Protein AF-A0A2K3M9E7-F1 (afdb_monomer_lite)

Radius of gyration: 52.6 Å; chains: 1; bounding box: 124×68×165 Å

Secondary structure (DSSP, 8-state):
-HHHHHHHHHHHHHHHHHHHHHHHHHHHHHHHHHHHHHHHHHHHHHHHHHHHHHHHHHHHHHHHHHHHHHHHHHHHHHHHHHHHHHHHHHHHHHHHHHHHHHHHHHHHHHHHHHHHHHHHHHHHHHHHHHHHHHH--SS--HHHHHHHHHHHHHHHH---HHHHHT---TTSS-S----S---------------------------------S--------------TTSTTSS--------PPPPP------HHHHHHHHHHHHHHHSS--------

Structure (mmCIF, N/CA/C/O backbone):
data_AF-A0A2K3M9E7-F1
#
_entry.id   AF-A0A2K3M9E7-F1
#
loop_
_atom_site.group_PDB
_atom_site.id
_atom_site.type_symbol
_atom_site.label_atom_id
_atom_site.label_alt_id
_atom_site.label_comp_id
_atom_site.label_asym_id
_atom_site.label_entity_id
_atom_site.label_seq_id
_atom_site.pdbx_PDB_ins_code
_atom_site.Cartn_x
_atom_site.Cartn_y
_atom_site.Cartn_z
_atom_site.occupancy
_atom_site.B_iso_or_equiv
_atom_site.auth_seq_id
_atom_site.auth_comp_id
_atom_site.auth_asym_id
_atom_site.auth_atom_id
_atom_site.pdbx_PDB_model_num
ATOM 1 N N . MET A 1 1 ? 69.873 4.469 -79.099 1.00 75.81 1 MET A N 1
ATOM 2 C CA . MET A 1 1 ? 69.121 5.575 -78.457 1.00 75.81 1 MET A CA 1
ATOM 3 C C . MET A 1 1 ? 67.626 5.523 -78.765 1.00 75.81 1 MET A C 1
ATOM 5 O O . MET A 1 1 ? 66.848 5.554 -77.825 1.00 75.81 1 MET A O 1
ATOM 9 N N . LEU A 1 2 ? 67.199 5.403 -80.031 1.00 89.31 2 LEU A N 1
ATOM 10 C CA . LEU A 1 2 ? 65.768 5.393 -80.383 1.00 89.31 2 LEU A CA 1
ATOM 11 C C . LEU A 1 2 ? 64.994 4.177 -79.828 1.00 89.31 2 LEU A C 1
ATOM 13 O O . LEU A 1 2 ? 63.908 4.348 -79.282 1.00 89.31 2 LEU A O 1
ATOM 17 N N . ASP A 1 3 ? 65.546 2.965 -79.927 1.00 90.75 3 ASP A N 1
ATOM 18 C CA . ASP A 1 3 ? 64.833 1.750 -79.493 1.00 90.75 3 ASP A CA 1
ATOM 19 C C . ASP A 1 3 ? 64.683 1.655 -77.968 1.00 90.75 3 ASP A C 1
ATOM 21 O O . ASP A 1 3 ? 63.631 1.272 -77.467 1.00 90.75 3 ASP A O 1
ATOM 25 N N . GLU A 1 4 ? 65.667 2.141 -77.211 1.00 92.69 4 GLU A N 1
ATOM 26 C CA . GLU A 1 4 ? 65.577 2.219 -75.748 1.00 92.69 4 GLU A CA 1
ATOM 27 C C . GLU A 1 4 ? 64.477 3.194 -75.281 1.00 92.69 4 GLU A C 1
ATOM 29 O O . GLU A 1 4 ? 63.796 2.946 -74.282 1.00 92.69 4 GLU A O 1
ATOM 34 N N . LEU A 1 5 ? 64.267 4.297 -76.014 1.00 94.12 5 LEU A N 1
ATOM 35 C CA . LEU A 1 5 ? 63.164 5.232 -75.765 1.00 94.12 5 LEU A CA 1
ATOM 36 C C . LEU A 1 5 ? 61.802 4.609 -76.108 1.00 94.12 5 LEU A C 1
ATOM 38 O O . LEU A 1 5 ? 60.848 4.802 -75.354 1.00 94.12 5 LEU A O 1
ATOM 42 N N . LYS A 1 6 ? 61.708 3.817 -77.187 1.00 94.00 6 LYS A N 1
ATOM 43 C CA . LYS A 1 6 ? 60.487 3.063 -77.529 1.00 94.00 6 LYS A CA 1
ATOM 44 C C . LYS A 1 6 ? 60.131 2.038 -76.453 1.00 94.00 6 LYS A C 1
ATOM 46 O O . LYS A 1 6 ? 58.969 1.947 -76.065 1.00 94.00 6 LYS A O 1
ATOM 51 N N . ASP A 1 7 ? 61.118 1.327 -75.918 1.00 94.50 7 ASP A N 1
ATOM 52 C CA . ASP A 1 7 ? 60.907 0.366 -74.834 1.00 94.50 7 ASP A CA 1
ATOM 53 C C . ASP A 1 7 ? 60.470 1.041 -73.530 1.00 94.50 7 ASP A C 1
ATOM 55 O O . ASP A 1 7 ? 59.580 0.537 -72.838 1.00 94.50 7 ASP A O 1
ATOM 59 N N . LYS A 1 8 ? 61.060 2.198 -73.191 1.00 95.31 8 LYS A N 1
ATOM 60 C CA . LYS A 1 8 ? 60.621 3.021 -72.050 1.00 95.31 8 LYS A CA 1
ATOM 61 C C . LYS A 1 8 ? 59.167 3.463 -72.226 1.00 95.31 8 LYS A C 1
ATOM 63 O O . LYS A 1 8 ? 58.371 3.249 -71.317 1.00 95.31 8 LYS A O 1
ATOM 68 N N . LEU A 1 9 ? 58.799 3.969 -73.405 1.00 94.81 9 LEU A N 1
ATOM 69 C CA . LEU A 1 9 ? 57.423 4.364 -73.721 1.00 94.81 9 LEU A CA 1
ATOM 70 C C . LEU A 1 9 ? 56.444 3.181 -73.627 1.00 94.81 9 LEU A C 1
ATOM 72 O O . LEU A 1 9 ? 55.359 3.312 -73.064 1.00 94.81 9 LEU A O 1
ATOM 76 N N . ALA A 1 10 ? 56.826 2.008 -74.137 1.00 95.06 10 ALA A N 1
ATOM 77 C CA . ALA A 1 10 ? 55.993 0.810 -74.087 1.00 95.06 10 ALA A CA 1
ATOM 78 C C . ALA A 1 10 ? 55.803 0.272 -72.659 1.00 95.06 10 ALA A C 1
ATOM 80 O O . ALA A 1 10 ? 54.756 -0.305 -72.355 1.00 95.06 10 ALA A O 1
ATOM 81 N N . ARG A 1 11 ? 56.805 0.422 -71.782 1.00 95.19 11 ARG A N 1
ATOM 82 C CA . ARG A 1 11 ? 56.665 0.118 -70.350 1.00 95.19 11 ARG A CA 1
ATOM 83 C C . ARG A 1 11 ? 55.757 1.126 -69.659 1.00 95.19 11 ARG A C 1
ATOM 85 O O . ARG A 1 11 ? 54.873 0.709 -68.919 1.00 95.19 11 ARG A O 1
ATOM 92 N N . GLU A 1 12 ? 55.932 2.410 -69.948 1.00 95.31 12 GLU A N 1
ATOM 93 C CA . GLU A 1 12 ? 55.135 3.469 -69.331 1.00 95.31 12 GLU A CA 1
ATOM 94 C C . GLU A 1 12 ? 53.655 3.357 -69.695 1.00 95.31 12 GLU A C 1
ATOM 96 O O . GLU A 1 12 ? 52.798 3.419 -68.819 1.00 95.31 12 GLU A O 1
ATOM 101 N N . ARG A 1 13 ? 53.338 3.049 -70.958 1.00 96.19 13 ARG A N 1
ATOM 102 C CA . ARG A 1 13 ? 51.958 2.791 -71.390 1.00 96.19 13 ARG A CA 1
ATOM 103 C C . ARG A 1 13 ? 51.318 1.627 -70.627 1.00 96.19 13 ARG A C 1
ATOM 105 O O . ARG A 1 13 ? 50.221 1.770 -70.101 1.00 96.19 13 ARG A O 1
ATOM 112 N N . ARG A 1 14 ? 52.040 0.508 -70.491 1.00 96.12 14 ARG A N 1
ATOM 113 C CA . ARG A 1 14 ? 51.589 -0.653 -69.702 1.00 96.12 14 ARG A CA 1
ATOM 114 C C . ARG A 1 14 ? 51.399 -0.313 -68.224 1.00 96.12 14 ARG A C 1
ATOM 116 O O . ARG A 1 14 ? 50.524 -0.882 -67.576 1.00 96.12 14 ARG A O 1
ATOM 123 N N . ASN A 1 15 ? 52.223 0.574 -67.672 1.00 95.62 15 ASN A N 1
ATOM 124 C CA . ASN A 1 15 ? 52.066 1.045 -66.299 1.00 95.62 15 ASN A CA 1
A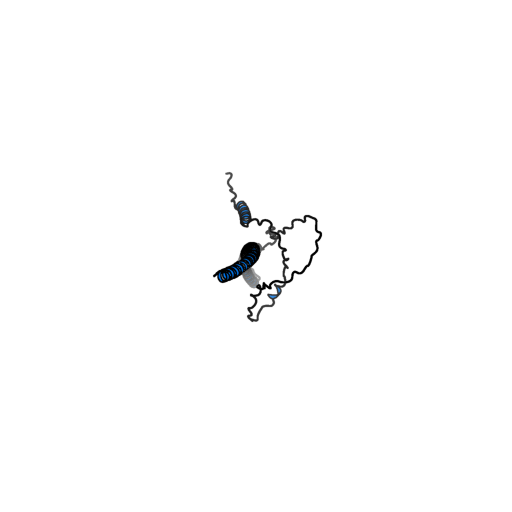TOM 125 C C . ASN A 1 15 ? 50.826 1.939 -66.155 1.00 95.62 15 ASN A C 1
ATOM 127 O O . ASN A 1 15 ? 50.057 1.735 -65.217 1.00 95.62 15 ASN A O 1
ATOM 131 N N . SER A 1 16 ? 50.591 2.848 -67.107 1.00 96.38 16 SER A N 1
ATOM 132 C CA . SER A 1 16 ? 49.388 3.689 -67.161 1.00 96.38 16 SER A CA 1
ATOM 133 C C . SER A 1 16 ? 48.117 2.839 -67.217 1.00 96.38 16 SER A C 1
ATOM 135 O O . SER A 1 16 ? 47.232 3.002 -66.384 1.00 96.38 16 SER A O 1
ATOM 137 N N . GLU A 1 17 ? 48.063 1.853 -68.116 1.00 96.44 17 GLU A N 1
ATOM 138 C CA . GLU A 1 17 ? 46.913 0.947 -68.266 1.00 96.44 17 GLU A CA 1
ATOM 139 C C . GLU A 1 17 ? 46.626 0.151 -66.979 1.00 96.44 17 GLU A C 1
ATOM 141 O O . GLU A 1 17 ? 45.475 0.005 -66.563 1.00 96.44 17 GLU A O 1
ATOM 146 N N . LYS A 1 18 ? 47.671 -0.342 -66.295 1.00 97.12 18 LYS A N 1
ATOM 147 C CA . LYS A 1 18 ? 47.517 -1.024 -64.997 1.00 97.12 18 LYS A CA 1
ATOM 148 C C . LYS A 1 18 ? 46.966 -0.090 -63.927 1.00 97.12 18 LYS A C 1
ATOM 150 O O . LYS A 1 18 ? 46.128 -0.508 -63.129 1.00 97.12 18 LYS A O 1
ATOM 155 N N . MET A 1 19 ? 47.445 1.150 -63.889 1.00 96.62 19 MET A N 1
ATOM 156 C CA . MET A 1 19 ? 46.980 2.143 -62.928 1.00 96.62 19 MET A CA 1
ATOM 157 C C . MET A 1 19 ? 45.516 2.511 -63.182 1.00 96.62 19 MET A C 1
ATOM 159 O O . MET A 1 19 ? 44.733 2.541 -62.236 1.00 96.62 19 MET A O 1
ATOM 163 N N . GLU A 1 20 ? 45.122 2.703 -64.440 1.00 96.31 20 GLU A N 1
ATOM 164 C CA . GLU A 1 20 ? 43.727 2.932 -64.827 1.00 96.31 20 GLU A CA 1
ATOM 165 C C . GLU A 1 20 ? 42.830 1.762 -64.405 1.00 96.31 20 GLU A C 1
ATOM 167 O O . GLU A 1 20 ? 41.797 1.967 -6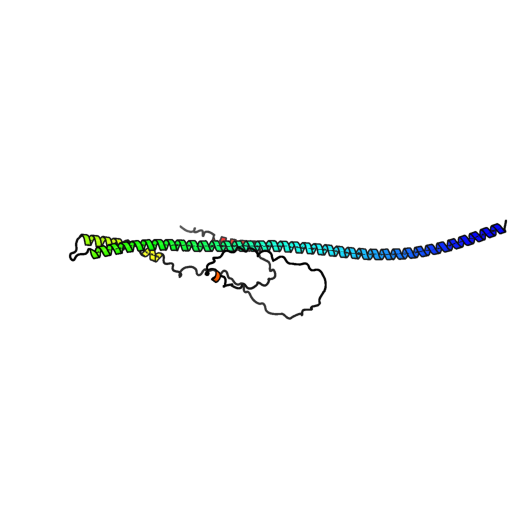3.762 1.00 96.31 20 GLU A O 1
ATOM 172 N N . PHE A 1 21 ? 43.252 0.520 -64.666 1.00 97.31 21 PHE A N 1
ATOM 173 C CA . PHE A 1 21 ? 42.522 -0.668 -64.224 1.00 97.31 21 PHE A CA 1
ATOM 174 C C . PHE A 1 21 ? 42.342 -0.704 -62.700 1.00 97.31 21 PHE A C 1
ATOM 176 O O . PHE A 1 21 ? 41.230 -0.922 -62.212 1.00 97.31 21 PHE A O 1
ATOM 183 N N . LEU A 1 22 ? 43.409 -0.458 -61.935 1.00 97.88 22 LEU A N 1
ATOM 184 C CA . LEU A 1 22 ? 43.334 -0.410 -60.475 1.00 97.88 22 LEU A CA 1
ATOM 185 C C . LEU A 1 22 ? 42.423 0.722 -59.989 1.00 97.88 22 LEU A C 1
ATOM 187 O O . LEU A 1 22 ? 41.621 0.494 -59.088 1.00 97.88 22 LEU A O 1
ATOM 191 N N . ASN A 1 23 ? 42.473 1.897 -60.615 1.00 97.94 23 ASN A N 1
ATOM 192 C CA . ASN A 1 23 ? 41.621 3.029 -60.264 1.00 97.94 23 ASN A CA 1
ATOM 193 C C . ASN A 1 23 ? 40.132 2.694 -60.479 1.00 97.94 23 ASN A C 1
ATOM 195 O O . ASN A 1 23 ? 39.320 2.843 -59.569 1.00 97.94 23 ASN A O 1
ATOM 199 N N . THR A 1 24 ? 39.767 2.105 -61.626 1.00 97.81 24 THR A N 1
ATOM 200 C CA . THR A 1 24 ? 38.379 1.651 -61.859 1.00 97.81 24 THR A CA 1
ATOM 201 C C . THR A 1 24 ? 37.937 0.532 -60.908 1.00 97.81 24 THR A C 1
ATOM 203 O O . THR A 1 24 ? 36.755 0.429 -60.572 1.00 97.81 24 THR A O 1
ATOM 206 N N . LYS A 1 25 ? 38.857 -0.334 -60.463 1.00 98.31 25 LYS A N 1
ATOM 207 C CA . LYS A 1 25 ? 38.567 -1.357 -59.451 1.00 98.31 25 LYS A CA 1
ATOM 208 C C . LYS A 1 25 ? 38.303 -0.722 -58.084 1.00 98.31 25 LYS A C 1
ATOM 210 O O . LYS A 1 25 ? 37.281 -1.032 -57.479 1.00 98.31 25 LYS A O 1
ATOM 215 N N . LEU A 1 26 ? 39.164 0.196 -57.649 1.00 98.12 26 LEU A N 1
ATOM 216 C CA . LEU A 1 26 ? 39.017 0.911 -56.381 1.00 98.12 26 LEU A CA 1
ATOM 217 C C . LEU A 1 26 ? 37.733 1.744 -56.337 1.00 98.12 26 LEU A C 1
ATOM 219 O O . LEU A 1 26 ? 37.026 1.704 -55.337 1.00 98.12 26 LEU A O 1
ATOM 223 N N . LEU A 1 27 ? 37.379 2.429 -57.428 1.00 98.38 27 LEU A N 1
ATOM 224 C CA . LEU A 1 27 ? 36.118 3.172 -57.519 1.00 98.38 27 LEU A CA 1
ATOM 225 C C . LEU A 1 27 ? 34.896 2.257 -57.353 1.00 98.38 27 LEU A C 1
ATOM 227 O O . LEU A 1 27 ? 33.974 2.586 -56.611 1.00 98.38 27 LEU A O 1
ATOM 231 N N . ARG A 1 28 ? 34.902 1.071 -57.975 1.00 97.88 28 ARG A N 1
ATOM 232 C CA . ARG A 1 28 ? 33.814 0.093 -57.807 1.00 97.88 28 ARG A CA 1
ATOM 233 C C . ARG A 1 28 ? 33.725 -0.442 -56.379 1.00 97.88 28 ARG A C 1
ATOM 235 O O . ARG A 1 28 ? 32.623 -0.579 -55.854 1.00 97.88 28 ARG A O 1
ATOM 242 N N . GLU A 1 29 ? 34.857 -0.756 -55.754 1.00 98.25 29 GLU A N 1
ATOM 243 C CA . GLU A 1 29 ? 34.894 -1.203 -54.355 1.00 98.25 29 GLU A CA 1
ATOM 244 C C . GLU A 1 29 ? 34.405 -0.102 -53.404 1.00 98.25 29 GLU A C 1
ATOM 246 O O . GLU A 1 29 ? 33.625 -0.389 -52.495 1.00 98.25 29 GLU A O 1
ATOM 251 N N . LEU A 1 30 ? 34.774 1.156 -53.665 1.00 98.25 30 LEU A N 1
ATOM 252 C CA . LEU A 1 30 ? 34.296 2.324 -52.928 1.00 98.25 30 LEU A CA 1
ATOM 253 C C . LEU A 1 30 ? 32.775 2.489 -53.048 1.00 98.25 30 LEU A C 1
ATOM 255 O O . LEU A 1 30 ? 32.102 2.676 -52.037 1.00 98.25 30 LEU A O 1
ATOM 259 N N . ASP A 1 31 ? 32.207 2.341 -54.247 1.00 98.12 31 ASP A N 1
ATOM 260 C CA . ASP A 1 31 ? 30.754 2.396 -54.456 1.00 98.12 31 ASP A CA 1
ATOM 261 C C . ASP A 1 31 ? 30.013 1.272 -53.719 1.00 98.12 31 ASP A C 1
ATOM 263 O O . ASP A 1 31 ? 28.941 1.488 -53.143 1.00 98.12 31 ASP A O 1
ATOM 267 N N . VAL A 1 32 ? 30.567 0.055 -53.724 1.00 98.31 32 VAL A N 1
ATOM 268 C CA . VAL A 1 32 ? 29.999 -1.085 -52.989 1.00 98.31 32 VAL A CA 1
ATOM 269 C C . VAL A 1 32 ? 30.058 -0.836 -51.481 1.00 98.31 32 VAL A C 1
ATOM 271 O O . VAL A 1 32 ? 29.055 -1.053 -50.790 1.00 98.31 32 VAL A O 1
ATOM 274 N N . ALA A 1 33 ? 31.191 -0.345 -50.974 1.00 98.44 33 ALA A N 1
ATOM 275 C CA . ALA A 1 33 ? 31.364 0.011 -49.572 1.00 98.44 33 ALA A CA 1
ATOM 276 C C . ALA A 1 33 ? 30.376 1.113 -49.156 1.00 98.44 33 ALA A C 1
ATOM 278 O O . ALA A 1 33 ? 29.648 0.925 -48.180 1.00 98.44 33 ALA A O 1
ATOM 279 N N . ASN A 1 34 ? 30.241 2.182 -49.945 1.00 98.25 34 ASN A N 1
ATOM 280 C CA . ASN A 1 34 ? 29.291 3.272 -49.701 1.00 98.25 34 ASN A CA 1
ATOM 281 C C . ASN A 1 34 ? 27.839 2.772 -49.641 1.00 98.25 34 ASN A C 1
ATOM 283 O O . ASN A 1 34 ? 27.146 2.995 -48.648 1.00 98.25 34 ASN A O 1
ATOM 287 N N . LYS A 1 35 ? 27.392 1.988 -50.633 1.00 98.44 35 LYS A N 1
ATOM 288 C CA . LYS A 1 35 ? 26.039 1.391 -50.635 1.00 98.44 35 LYS A CA 1
ATOM 289 C C . LYS A 1 35 ? 25.805 0.446 -49.456 1.00 98.44 35 LYS A C 1
ATOM 291 O O . LYS A 1 35 ? 24.671 0.254 -49.010 1.00 98.44 35 LYS A O 1
ATOM 296 N N . SER A 1 36 ? 26.846 -0.229 -48.972 1.00 98.06 36 SER A N 1
ATOM 297 C CA . SER A 1 36 ? 26.745 -1.065 -47.772 1.00 98.06 36 SER A CA 1
ATOM 298 C C . SER A 1 36 ? 26.611 -0.213 -46.506 1.00 98.06 36 SER A C 1
ATOM 300 O O . SER A 1 36 ? 25.710 -0.471 -45.708 1.00 98.06 36 SER A O 1
ATOM 302 N N . ALA A 1 37 ? 27.410 0.849 -46.376 1.00 98.50 37 ALA A N 1
ATOM 303 C CA . ALA A 1 37 ? 27.376 1.777 -45.252 1.00 98.50 37 ALA A CA 1
ATOM 304 C C . ALA A 1 37 ? 26.012 2.472 -45.129 1.00 98.50 37 ALA A C 1
ATOM 306 O O . ALA A 1 37 ? 25.429 2.487 -44.046 1.00 98.50 37 ALA A O 1
ATOM 307 N N . GLU A 1 38 ? 25.437 2.947 -46.237 1.00 98.31 38 GLU A N 1
ATOM 308 C CA . GLU A 1 38 ? 24.091 3.538 -46.258 1.00 98.31 38 GLU A CA 1
ATOM 309 C C . GLU A 1 38 ? 23.018 2.566 -45.743 1.00 98.31 38 GLU A C 1
ATOM 311 O O . GLU A 1 38 ? 22.148 2.932 -44.942 1.00 98.31 38 GLU A O 1
ATOM 316 N N . ARG A 1 39 ? 23.088 1.293 -46.160 1.00 98.50 39 ARG A N 1
ATOM 317 C CA . ARG A 1 39 ? 22.168 0.250 -45.682 1.00 98.50 39 ARG A CA 1
ATOM 318 C C . ARG A 1 39 ? 22.330 -0.003 -44.185 1.00 98.50 39 ARG A C 1
ATOM 320 O O . ARG A 1 39 ? 21.318 -0.104 -43.486 1.00 98.50 39 ARG A O 1
ATOM 327 N N . PHE A 1 40 ? 23.564 -0.075 -43.685 1.00 98.19 40 PHE A N 1
ATOM 328 C CA . PHE A 1 40 ? 23.828 -0.231 -42.254 1.00 98.19 40 PHE A CA 1
ATOM 329 C C . PHE A 1 40 ? 23.292 0.949 -41.445 1.00 98.19 40 PHE A C 1
ATOM 331 O O . PHE A 1 40 ? 22.584 0.727 -40.463 1.00 98.19 40 PHE A O 1
ATOM 338 N N . MET A 1 41 ? 23.525 2.182 -41.897 1.00 98.25 41 MET A N 1
ATOM 339 C CA . MET A 1 41 ? 23.012 3.386 -41.239 1.00 98.25 41 MET A CA 1
ATOM 340 C C . MET A 1 41 ? 21.482 3.385 -41.151 1.00 98.25 41 MET A C 1
ATOM 342 O O . MET A 1 41 ? 20.914 3.651 -40.091 1.00 98.25 41 MET A O 1
ATOM 346 N N . LYS A 1 42 ? 20.788 2.998 -42.228 1.00 98.44 42 LYS A N 1
ATOM 347 C CA . LYS A 1 42 ? 19.320 2.890 -42.228 1.00 98.44 42 LYS A CA 1
ATOM 348 C C . LYS A 1 42 ? 18.809 1.836 -41.242 1.00 98.44 42 LYS A C 1
ATOM 350 O O . LYS A 1 42 ? 17.797 2.059 -40.575 1.00 98.44 42 LYS A O 1
ATOM 355 N N . ASN A 1 43 ? 19.475 0.686 -41.160 1.00 98.38 43 ASN A N 1
ATOM 356 C CA . ASN A 1 43 ? 19.100 -0.382 -40.233 1.00 98.38 43 ASN A CA 1
ATOM 357 C C . ASN A 1 43 ? 19.359 0.016 -38.777 1.00 98.38 43 ASN A C 1
ATOM 359 O O . ASN A 1 43 ? 18.482 -0.182 -37.936 1.00 98.38 43 ASN A O 1
ATOM 363 N N . TYR A 1 44 ? 20.505 0.641 -38.502 1.00 98.38 44 TYR A N 1
ATOM 364 C CA . TYR A 1 44 ? 20.843 1.189 -37.192 1.00 98.38 44 TYR A CA 1
ATOM 365 C C . TYR A 1 44 ? 19.783 2.184 -36.706 1.00 98.38 44 TYR A C 1
ATOM 367 O O . TYR A 1 44 ? 19.265 2.058 -35.601 1.00 98.38 44 TYR A O 1
ATOM 375 N N . GLU A 1 45 ? 19.376 3.120 -37.562 1.00 98.56 45 GLU A N 1
ATOM 376 C CA . GLU A 1 45 ? 18.348 4.106 -37.229 1.00 98.56 45 GLU A CA 1
ATOM 377 C C . GLU A 1 45 ? 16.970 3.472 -36.967 1.00 98.56 45 GLU A C 1
ATOM 379 O O . GLU A 1 45 ? 16.221 3.918 -36.096 1.00 98.56 45 GLU A O 1
ATOM 384 N N . LYS A 1 46 ? 16.591 2.418 -37.700 1.00 98.44 46 LYS A N 1
ATOM 385 C CA . LYS A 1 46 ? 15.348 1.677 -37.416 1.00 98.44 46 LYS A CA 1
ATOM 386 C C . LYS A 1 46 ? 15.403 0.988 -36.056 1.00 98.44 46 LYS A C 1
ATOM 388 O O . LYS A 1 46 ? 14.443 1.062 -35.298 1.00 98.44 46 LYS A O 1
ATOM 393 N N . GLU A 1 47 ? 16.516 0.333 -35.761 1.00 98.31 47 GLU A N 1
ATOM 394 C CA . GLU A 1 47 ? 1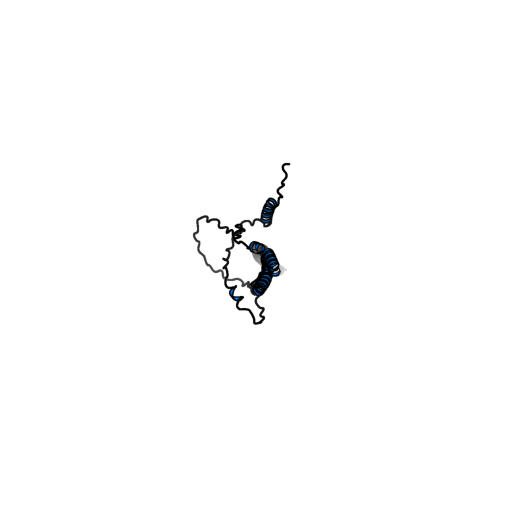6.722 -0.368 -34.499 1.00 98.31 47 GLU A CA 1
ATOM 395 C C . GLU A 1 47 ? 16.753 0.600 -33.307 1.00 98.31 47 GLU A C 1
ATOM 397 O O . GLU A 1 47 ? 16.097 0.360 -32.297 1.00 98.31 47 GLU A O 1
ATOM 402 N N . ARG A 1 48 ? 17.416 1.753 -33.454 1.00 98.44 48 ARG A N 1
ATOM 403 C CA . ARG A 1 48 ? 17.425 2.827 -32.452 1.00 98.44 48 ARG A CA 1
ATOM 404 C C . ARG A 1 48 ? 16.011 3.288 -32.088 1.00 98.44 48 ARG A C 1
ATOM 406 O O . ARG A 1 48 ? 15.709 3.446 -30.910 1.00 98.44 48 ARG A O 1
ATOM 413 N N . ARG A 1 49 ? 15.134 3.475 -33.083 1.00 98.56 49 ARG A N 1
ATOM 414 C CA . ARG A 1 49 ? 13.728 3.852 -32.843 1.00 98.56 49 ARG A CA 1
ATOM 415 C C . ARG A 1 49 ? 12.957 2.769 -32.091 1.00 98.56 49 ARG A C 1
ATOM 417 O O . ARG A 1 49 ? 12.204 3.101 -31.185 1.00 98.56 49 ARG A O 1
ATOM 424 N N . LYS A 1 50 ? 13.161 1.491 -32.436 1.00 98.50 50 LYS A N 1
ATOM 425 C CA . LYS A 1 50 ? 12.531 0.369 -31.721 1.00 98.50 50 LYS A CA 1
ATOM 426 C C . LYS A 1 50 ? 12.954 0.331 -30.256 1.00 98.50 50 LYS A C 1
ATOM 428 O O . LYS A 1 50 ? 12.089 0.214 -29.401 1.00 98.50 50 LYS A O 1
ATOM 433 N N . ARG A 1 51 ? 14.253 0.496 -29.977 1.00 98.25 51 ARG A N 1
ATOM 434 C CA . ARG A 1 51 ? 14.779 0.532 -28.602 1.00 98.25 51 ARG A CA 1
ATOM 435 C C . ARG A 1 51 ? 14.182 1.664 -27.781 1.00 98.25 51 ARG A C 1
ATOM 437 O O . ARG A 1 51 ? 13.761 1.430 -26.656 1.00 98.25 51 ARG A O 1
ATOM 444 N N . LYS A 1 52 ? 14.085 2.857 -28.374 1.00 98.56 52 LYS A N 1
ATOM 445 C CA . LYS A 1 52 ? 13.459 4.005 -27.717 1.00 98.56 52 LYS A CA 1
ATOM 446 C C . LYS A 1 52 ? 12.000 3.720 -27.344 1.00 98.56 52 LYS A C 1
ATOM 448 O O . LYS A 1 52 ? 11.606 3.967 -26.216 1.00 98.56 52 LYS A O 1
ATOM 453 N N . LEU A 1 53 ? 11.224 3.140 -28.261 1.00 98.50 53 LEU A N 1
ATOM 454 C CA . LEU A 1 53 ? 9.833 2.776 -27.980 1.00 98.50 53 LEU A CA 1
ATOM 455 C C . LEU A 1 53 ? 9.728 1.721 -26.868 1.00 98.50 53 LEU A C 1
ATOM 457 O O . LEU A 1 53 ? 8.867 1.820 -26.002 1.00 98.50 53 LEU A O 1
ATOM 461 N N . THR A 1 54 ? 10.601 0.709 -26.873 1.00 97.69 54 THR A N 1
ATOM 462 C CA . THR A 1 54 ? 10.596 -0.311 -25.815 1.00 97.69 54 THR A CA 1
ATOM 463 C C . THR A 1 54 ? 10.998 0.254 -24.455 1.00 97.69 54 THR A C 1
ATOM 465 O O . THR A 1 54 ? 10.436 -0.164 -23.453 1.00 97.69 54 THR A O 1
ATOM 468 N N . GLU A 1 55 ? 11.930 1.208 -24.413 1.00 98.31 55 GLU A N 1
ATOM 469 C CA . GLU A 1 55 ? 12.321 1.921 -23.190 1.00 98.31 55 GLU A CA 1
ATOM 470 C C . GLU A 1 55 ? 11.148 2.744 -22.639 1.00 98.31 55 GLU A C 1
ATOM 472 O O . GLU A 1 55 ? 10.788 2.581 -21.479 1.00 98.31 55 GLU A O 1
ATOM 477 N N . GLU A 1 56 ? 10.460 3.509 -23.496 1.00 98.56 56 GLU A N 1
ATOM 478 C CA . GLU A 1 56 ? 9.250 4.259 -23.122 1.00 98.56 56 GLU A CA 1
ATOM 479 C C . GLU A 1 56 ? 8.153 3.335 -22.554 1.00 98.56 56 GLU A C 1
ATOM 481 O O . GLU A 1 56 ? 7.545 3.641 -21.527 1.00 98.56 56 GLU A O 1
ATOM 486 N N . MET A 1 57 ? 7.933 2.166 -23.167 1.00 98.50 57 MET A N 1
ATOM 487 C CA . MET A 1 57 ? 6.989 1.165 -22.652 1.00 98.50 57 MET A CA 1
ATOM 488 C C . MET A 1 57 ? 7.426 0.577 -21.300 1.00 98.50 57 MET A C 1
ATOM 490 O O . MET A 1 57 ? 6.581 0.365 -20.427 1.00 98.50 57 MET A O 1
ATOM 494 N N . CYS A 1 58 ? 8.720 0.304 -21.106 1.00 98.44 58 CYS A N 1
ATOM 495 C CA . CYS A 1 58 ? 9.257 -0.176 -19.830 1.00 98.44 58 CYS A CA 1
ATOM 496 C C . CYS A 1 58 ? 9.076 0.865 -18.716 1.00 98.44 58 CYS A C 1
ATOM 498 O O . CYS A 1 58 ? 8.597 0.509 -17.640 1.00 98.44 58 CYS A O 1
ATOM 500 N N . ASP A 1 59 ? 9.363 2.140 -18.990 1.00 98.56 59 ASP A N 1
ATOM 501 C CA . ASP A 1 59 ? 9.179 3.242 -18.039 1.00 98.56 59 ASP A CA 1
ATOM 502 C C . ASP A 1 59 ? 7.710 3.391 -17.611 1.00 98.56 59 ASP A C 1
ATOM 504 O O . ASP A 1 59 ? 7.395 3.665 -16.448 1.00 98.56 59 ASP A O 1
ATOM 508 N N . GLU A 1 60 ? 6.772 3.235 -18.549 1.00 98.56 60 GLU A N 1
ATOM 509 C CA . GLU A 1 60 ? 5.337 3.263 -18.253 1.00 98.56 60 GLU A CA 1
ATOM 510 C C . GLU A 1 60 ? 4.897 2.072 -17.395 1.00 98.56 60 GLU A C 1
ATOM 512 O O . GLU A 1 60 ? 4.124 2.249 -16.444 1.00 98.56 60 GLU A O 1
ATOM 517 N N . LEU A 1 61 ? 5.406 0.873 -17.694 1.00 98.62 61 LEU A N 1
ATOM 518 C CA . LEU A 1 61 ? 5.148 -0.324 -16.897 1.00 98.62 61 LEU A CA 1
ATOM 519 C C . LEU A 1 61 ? 5.706 -0.181 -15.481 1.00 98.62 61 LEU A C 1
ATOM 521 O O . LEU A 1 61 ? 4.987 -0.467 -14.524 1.00 98.62 61 LEU A O 1
ATOM 525 N N . GLU A 1 62 ? 6.927 0.328 -15.326 1.00 98.69 62 GLU A N 1
ATOM 526 C CA . GLU A 1 62 ? 7.532 0.588 -14.019 1.00 98.69 62 GLU A CA 1
ATOM 527 C C . GLU A 1 62 ? 6.684 1.571 -13.201 1.00 98.69 62 GLU A C 1
ATOM 529 O O . GLU A 1 62 ? 6.343 1.299 -12.046 1.00 98.69 62 GLU A O 1
ATOM 534 N N . LYS A 1 63 ? 6.236 2.675 -13.816 1.00 98.50 63 LYS A N 1
ATOM 535 C CA . LYS A 1 63 ? 5.331 3.641 -13.167 1.00 98.50 63 LYS A CA 1
ATOM 536 C C . LYS A 1 63 ? 4.013 3.000 -12.740 1.00 98.50 63 LYS A C 1
ATOM 538 O O . LYS A 1 63 ? 3.500 3.335 -11.670 1.00 98.50 63 LYS A O 1
ATOM 543 N N . LYS A 1 64 ? 3.427 2.120 -13.559 1.00 98.44 64 LYS A N 1
ATOM 544 C CA . LYS A 1 64 ? 2.172 1.429 -13.225 1.00 98.44 64 LYS A CA 1
ATOM 545 C C . LYS A 1 64 ? 2.368 0.449 -12.069 1.00 98.44 64 LYS A C 1
ATOM 547 O O . LYS A 1 64 ? 1.618 0.520 -11.101 1.00 98.44 64 LYS A O 1
ATOM 552 N N . ILE A 1 65 ? 3.417 -0.370 -12.121 1.00 98.50 65 ILE A N 1
ATOM 553 C CA . ILE A 1 65 ? 3.784 -1.299 -11.044 1.00 98.50 65 ILE A CA 1
ATOM 554 C C . ILE A 1 65 ? 4.026 -0.534 -9.736 1.00 98.50 65 ILE A C 1
ATOM 556 O O . ILE A 1 65 ? 3.523 -0.933 -8.687 1.00 98.50 65 ILE A O 1
ATOM 560 N N . GLY A 1 66 ? 4.732 0.599 -9.791 1.00 98.44 66 GLY A N 1
ATOM 561 C CA . GLY A 1 66 ? 4.964 1.455 -8.627 1.00 98.44 66 GLY A CA 1
ATOM 562 C C . GLY A 1 66 ? 3.669 1.991 -8.006 1.00 98.44 66 GLY A C 1
ATOM 563 O O . GLY A 1 66 ? 3.506 1.949 -6.786 1.00 98.44 66 GLY A O 1
ATOM 564 N N . LYS A 1 67 ? 2.715 2.444 -8.832 1.00 98.50 67 LYS A N 1
ATOM 565 C CA . LYS A 1 67 ? 1.388 2.895 -8.370 1.00 98.50 67 LYS A CA 1
ATOM 566 C C . LYS A 1 67 ? 0.577 1.755 -7.758 1.00 98.50 67 LYS A C 1
ATOM 568 O O . LYS A 1 67 ? 0.014 1.930 -6.680 1.00 98.50 67 LYS A O 1
ATOM 573 N N . ASP A 1 68 ? 0.533 0.601 -8.416 1.00 98.19 68 ASP A N 1
ATOM 574 C CA . ASP A 1 68 ? -0.225 -0.562 -7.947 1.00 98.19 68 ASP A CA 1
ATOM 575 C C . ASP A 1 68 ? 0.329 -1.080 -6.614 1.00 98.19 68 ASP A C 1
ATOM 577 O O . ASP A 1 68 ? -0.440 -1.345 -5.688 1.00 98.19 68 ASP A O 1
ATOM 581 N N . LYS A 1 69 ? 1.658 -1.109 -6.459 1.00 98.69 69 LYS A N 1
ATOM 582 C CA . LYS A 1 69 ? 2.318 -1.429 -5.188 1.00 98.69 69 LYS A CA 1
ATOM 583 C C . LYS A 1 69 ? 1.938 -0.443 -4.079 1.00 98.69 69 LYS A C 1
ATOM 585 O O . LYS A 1 69 ? 1.545 -0.865 -2.996 1.00 98.69 69 LYS A O 1
ATOM 590 N N . ALA A 1 70 ? 1.984 0.862 -4.350 1.00 98.44 70 ALA A N 1
ATOM 591 C CA . ALA A 1 70 ? 1.602 1.879 -3.368 1.00 98.44 70 ALA A CA 1
ATOM 592 C C . ALA A 1 70 ? 0.122 1.771 -2.948 1.00 98.44 70 ALA A C 1
ATOM 594 O O . ALA A 1 70 ? -0.210 1.963 -1.774 1.00 98.44 70 ALA A O 1
ATOM 595 N N . ASN A 1 71 ? -0.765 1.441 -3.892 1.00 97.88 71 ASN A N 1
ATOM 596 C CA . ASN A 1 71 ? -2.182 1.200 -3.623 1.00 97.88 71 ASN A CA 1
ATOM 597 C C . ASN A 1 71 ? -2.394 -0.048 -2.756 1.00 97.88 71 ASN A C 1
ATOM 599 O O . ASN A 1 71 ? -3.175 0.005 -1.806 1.00 97.88 71 ASN A O 1
ATOM 603 N N . LEU A 1 72 ? -1.681 -1.142 -3.046 1.00 98.38 72 LEU A N 1
ATOM 604 C CA . LEU A 1 72 ? -1.712 -2.370 -2.248 1.00 98.38 72 LEU A CA 1
ATOM 605 C C . LEU A 1 72 ? -1.256 -2.103 -0.807 1.00 98.38 72 LEU A C 1
ATOM 607 O O . LEU A 1 72 ? -1.965 -2.449 0.136 1.00 98.38 72 LEU A O 1
ATOM 611 N N . ASP A 1 73 ? -0.126 -1.414 -0.635 1.00 98.06 73 ASP A N 1
ATOM 612 C CA . ASP A 1 73 ? 0.412 -1.071 0.683 1.00 98.06 73 ASP A CA 1
ATOM 613 C C . ASP A 1 73 ? -0.566 -0.196 1.484 1.00 98.06 73 ASP A C 1
ATOM 615 O O . ASP A 1 73 ? -0.705 -0.347 2.700 1.00 98.06 73 ASP A O 1
ATOM 619 N N . LYS A 1 74 ? -1.265 0.729 0.813 1.00 98.50 74 LYS A N 1
ATOM 620 C CA . LYS A 1 74 ? -2.319 1.538 1.437 1.00 98.50 74 LYS A CA 1
ATOM 621 C C . LYS A 1 74 ? -3.489 0.667 1.890 1.00 98.50 74 LYS A C 1
ATOM 623 O O . LYS A 1 74 ? -3.894 0.773 3.043 1.00 98.50 74 LYS A O 1
ATOM 628 N N . LEU A 1 75 ? -3.983 -0.212 1.020 1.00 98.12 75 LEU A N 1
ATOM 629 C CA . LEU A 1 75 ? -5.092 -1.109 1.339 1.00 98.12 75 LEU A CA 1
ATOM 630 C C . LEU A 1 75 ? -4.755 -2.040 2.513 1.00 98.12 75 LEU A C 1
ATOM 632 O O . LEU A 1 75 ? -5.594 -2.253 3.383 1.00 98.12 75 LEU A O 1
ATOM 636 N N . MET A 1 76 ? -3.526 -2.560 2.576 1.00 98.25 76 MET A N 1
ATOM 637 C CA . MET A 1 76 ? -3.069 -3.384 3.700 1.00 98.25 76 MET A CA 1
ATOM 638 C C . MET A 1 76 ? -3.060 -2.601 5.016 1.00 98.25 76 MET A C 1
ATOM 640 O O . MET A 1 76 ? -3.545 -3.109 6.026 1.00 98.25 76 MET A O 1
ATOM 644 N N . ARG A 1 77 ? -2.563 -1.354 5.016 1.00 98.44 77 ARG A N 1
ATOM 645 C CA . ARG A 1 77 ? -2.616 -0.483 6.204 1.00 98.44 77 ARG A CA 1
ATOM 646 C C . ARG A 1 77 ? -4.051 -0.214 6.649 1.00 98.44 77 ARG A C 1
ATOM 648 O O . ARG A 1 77 ? -4.344 -0.339 7.836 1.00 98.44 77 ARG A O 1
ATOM 655 N N . ASP A 1 78 ? -4.929 0.116 5.707 1.00 97.94 78 ASP A N 1
ATOM 656 C CA . ASP A 1 78 ? -6.339 0.390 5.988 1.00 97.94 78 ASP A CA 1
ATOM 657 C C . ASP A 1 78 ? -7.035 -0.862 6.546 1.00 97.94 78 ASP A C 1
ATOM 659 O O . ASP A 1 78 ? -7.747 -0.778 7.544 1.00 97.94 78 ASP A O 1
ATOM 663 N N . SER A 1 79 ? -6.760 -2.041 5.980 1.00 97.56 79 SER A N 1
ATOM 664 C CA . SER A 1 79 ? -7.290 -3.315 6.472 1.00 97.56 79 SER A CA 1
ATOM 665 C C . SER A 1 79 ? -6.834 -3.623 7.900 1.00 97.56 79 SER A C 1
ATOM 667 O O . SER A 1 79 ? -7.670 -3.968 8.731 1.00 97.56 79 SER A O 1
ATOM 669 N N . ILE A 1 80 ? -5.542 -3.472 8.211 1.00 97.94 80 ILE A N 1
ATOM 670 C CA . ILE A 1 80 ? -5.012 -3.690 9.568 1.00 97.94 80 ILE A CA 1
ATOM 671 C C . ILE A 1 80 ? -5.675 -2.737 10.564 1.00 97.94 80 ILE A C 1
ATOM 673 O O . ILE A 1 80 ? -6.064 -3.154 11.654 1.00 97.94 80 ILE A O 1
ATOM 677 N N . LYS A 1 81 ? -5.836 -1.466 10.183 1.00 98.25 81 LYS A N 1
ATOM 678 C CA . LYS A 1 81 ? -6.524 -0.480 11.014 1.00 98.25 81 LYS A CA 1
ATOM 679 C C . LYS A 1 81 ? -7.975 -0.888 11.277 1.00 98.25 81 LYS A C 1
ATOM 681 O O . LYS A 1 81 ? -8.387 -0.892 12.428 1.00 98.25 81 LYS A O 1
ATOM 686 N N . MET A 1 82 ? -8.714 -1.301 10.247 1.00 97.12 82 MET A N 1
ATOM 687 C CA . MET A 1 82 ? -10.093 -1.770 10.411 1.00 97.12 82 MET A CA 1
ATOM 688 C C . MET A 1 82 ? -10.198 -2.953 11.379 1.00 97.12 82 MET A C 1
ATOM 690 O O . MET A 1 82 ? -11.105 -2.974 12.203 1.00 97.12 82 MET A O 1
ATOM 694 N N . TYR A 1 83 ? -9.279 -3.923 11.310 1.00 96.25 83 TYR A N 1
ATOM 695 C CA . TYR A 1 83 ? -9.270 -5.041 12.260 1.00 96.25 83 TYR A CA 1
ATOM 696 C C . TYR A 1 83 ? -9.046 -4.577 13.699 1.00 96.25 83 TYR A C 1
ATOM 698 O O . TYR A 1 83 ? -9.703 -5.080 14.605 1.00 96.25 83 TYR A O 1
ATOM 706 N N . LYS A 1 84 ? -8.150 -3.607 13.906 1.00 97.88 84 LYS A N 1
ATOM 707 C CA . LYS A 1 84 ? -7.902 -3.026 15.225 1.00 97.88 84 LYS A CA 1
ATOM 708 C C . LYS A 1 84 ? -9.134 -2.291 15.762 1.00 97.88 84 LYS A C 1
ATOM 710 O O . LYS A 1 84 ? -9.527 -2.552 16.891 1.00 97.88 84 LYS A O 1
ATOM 715 N N . ASP A 1 85 ? -9.756 -1.443 14.945 1.00 96.12 85 ASP A N 1
ATOM 716 C CA . ASP A 1 85 ? -10.952 -0.685 15.330 1.00 96.12 85 ASP A CA 1
ATOM 717 C C . ASP A 1 85 ? -12.106 -1.644 15.715 1.00 96.12 85 ASP A C 1
ATOM 719 O O . ASP A 1 85 ? -12.766 -1.455 16.734 1.00 96.12 85 ASP A O 1
ATOM 723 N N . VAL A 1 86 ? -12.296 -2.736 14.960 1.00 97.44 86 VAL A N 1
ATOM 724 C CA . VAL A 1 86 ? -13.293 -3.778 15.275 1.00 97.44 86 VAL A CA 1
ATOM 725 C C . VAL A 1 86 ? -12.989 -4.492 16.594 1.00 97.44 86 VAL A C 1
ATOM 727 O O . VAL A 1 86 ? -13.911 -4.800 17.347 1.00 97.44 86 VAL A O 1
ATOM 730 N N . GLU A 1 87 ? -11.723 -4.788 16.884 1.00 98.00 87 GLU A N 1
ATOM 731 C CA . GLU A 1 87 ? -11.349 -5.453 18.136 1.00 98.00 87 GLU A CA 1
ATOM 732 C C . GLU A 1 87 ? -11.543 -4.530 19.350 1.00 98.00 87 GLU A C 1
ATOM 734 O O . GLU A 1 87 ? -12.027 -4.967 20.393 1.00 98.00 87 GLU A O 1
ATOM 739 N N . GLU A 1 88 ? -11.257 -3.234 19.200 1.00 97.56 88 GLU A N 1
ATOM 740 C CA . GLU A 1 88 ? -11.534 -2.221 20.225 1.00 97.56 88 GLU A CA 1
ATOM 741 C C . GLU A 1 88 ? -13.044 -2.086 20.505 1.00 97.56 88 GLU A C 1
ATOM 743 O O . GLU A 1 88 ? -13.452 -2.025 21.668 1.00 97.56 88 GLU A O 1
ATOM 748 N N . GLU A 1 89 ? -13.895 -2.112 19.471 1.00 95.06 89 GLU A N 1
ATOM 749 C CA . GLU A 1 89 ? -15.358 -2.125 19.631 1.00 95.06 89 GLU A CA 1
ATOM 750 C C . GLU A 1 89 ? -15.858 -3.389 20.352 1.00 95.06 89 GLU A C 1
ATOM 752 O O . GLU A 1 89 ? -16.751 -3.312 21.203 1.00 95.06 89 GLU A O 1
ATOM 757 N N . ARG A 1 90 ? -15.269 -4.557 20.056 1.00 97.62 90 ARG A N 1
ATOM 758 C CA . ARG A 1 90 ? -15.597 -5.817 20.746 1.00 97.62 90 ARG A CA 1
ATOM 759 C C . ARG A 1 90 ? -15.241 -5.760 22.225 1.00 97.62 90 ARG A C 1
ATOM 761 O O . ARG A 1 90 ? -16.054 -6.173 23.053 1.00 97.62 90 ARG A O 1
ATOM 768 N N . GLU A 1 91 ? -14.071 -5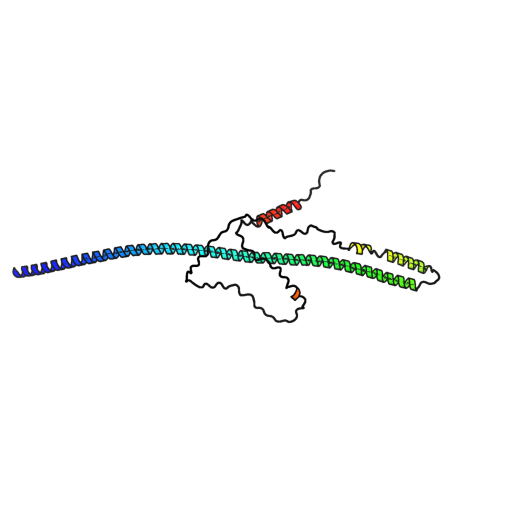.227 22.566 1.00 97.81 91 GLU A N 1
ATOM 769 C CA . GLU A 1 91 ? -13.675 -5.075 23.966 1.00 97.81 91 GLU A CA 1
ATOM 770 C C . GLU A 1 91 ? -14.580 -4.075 24.694 1.00 97.81 91 GLU A C 1
ATOM 772 O O . GLU A 1 91 ? -15.027 -4.347 25.807 1.00 97.81 91 GLU A O 1
ATOM 777 N N . MET A 1 92 ? -14.948 -2.961 24.052 1.00 96.88 92 MET A N 1
ATOM 778 C CA . MET A 1 92 ? -15.902 -2.006 24.625 1.00 96.88 92 MET A CA 1
ATOM 779 C C . MET A 1 92 ? -17.259 -2.655 24.931 1.00 96.88 92 MET A C 1
ATOM 781 O O . MET A 1 92 ? -17.831 -2.412 26.000 1.00 96.88 92 MET A O 1
ATOM 785 N N . MET A 1 93 ? -17.764 -3.501 24.027 1.00 95.88 93 MET A N 1
ATOM 786 C CA . MET A 1 93 ? -18.993 -4.264 24.260 1.00 95.88 93 MET A CA 1
ATOM 787 C C . MET A 1 93 ? -18.835 -5.205 25.460 1.00 95.88 93 MET A C 1
ATOM 789 O O . MET A 1 93 ? -19.665 -5.180 26.366 1.00 95.88 93 MET A O 1
ATOM 793 N N . ARG A 1 94 ? -17.728 -5.958 25.528 1.00 96.50 94 ARG A N 1
ATOM 794 C CA . ARG A 1 94 ? -17.450 -6.896 26.627 1.00 96.50 94 ARG A CA 1
ATOM 795 C C . ARG A 1 94 ? -17.407 -6.198 27.989 1.00 96.50 94 ARG A C 1
ATOM 797 O O . ARG A 1 94 ? -17.981 -6.696 28.955 1.00 96.50 94 ARG A O 1
ATOM 804 N N . ILE A 1 95 ? -16.758 -5.036 28.070 1.00 94.00 95 ILE A N 1
ATOM 805 C CA . ILE A 1 95 ? -16.705 -4.232 29.299 1.00 94.00 95 ILE A CA 1
ATOM 806 C C . ILE A 1 95 ? -18.092 -3.688 29.665 1.00 94.00 95 ILE A C 1
ATOM 808 O O . ILE A 1 95 ? -18.467 -3.696 30.837 1.00 94.00 95 ILE A O 1
ATOM 812 N N . THR A 1 96 ? -18.880 -3.261 28.676 1.00 96.31 96 THR A N 1
ATOM 813 C CA . THR A 1 96 ? -20.249 -2.772 28.903 1.00 96.31 96 THR A CA 1
ATOM 814 C C . THR A 1 96 ? -21.164 -3.870 29.442 1.00 96.31 96 THR A C 1
ATOM 816 O O . THR A 1 96 ? -21.937 -3.620 30.371 1.00 96.31 96 THR A O 1
ATOM 819 N N . ASP A 1 97 ? -21.068 -5.083 28.898 1.00 94.12 97 ASP A N 1
ATOM 820 C CA . ASP A 1 97 ? -21.830 -6.239 29.369 1.00 94.12 97 ASP A CA 1
ATOM 821 C C . ASP A 1 97 ? -21.443 -6.611 30.803 1.00 94.12 97 ASP A C 1
ATOM 823 O O . ASP A 1 97 ? -22.326 -6.806 31.640 1.00 94.12 97 ASP A O 1
ATOM 827 N N . GLN A 1 98 ? -20.145 -6.589 31.131 1.00 97.50 98 GLN A N 1
ATOM 828 C CA . GLN A 1 98 ? -19.676 -6.805 32.501 1.00 97.50 98 GLN A CA 1
ATOM 829 C C . GLN A 1 98 ? -20.266 -5.776 33.472 1.00 97.50 98 GLN A C 1
ATOM 831 O O . GLN A 1 98 ? -20.730 -6.142 34.544 1.00 97.50 98 GLN A O 1
ATOM 836 N N . TRP A 1 99 ? -20.321 -4.494 33.099 1.00 95.88 99 TRP A N 1
ATOM 837 C CA . TRP A 1 99 ? -20.901 -3.458 33.964 1.00 95.88 99 TRP A CA 1
ATOM 838 C C . TRP A 1 99 ? -22.403 -3.651 34.183 1.00 95.88 99 TRP A C 1
ATOM 840 O O . TRP A 1 99 ? -22.927 -3.345 35.258 1.00 95.88 99 TRP A O 1
ATOM 850 N N . ARG A 1 100 ? -23.121 -4.139 33.164 1.00 97.12 100 ARG A N 1
ATOM 851 C CA . ARG A 1 100 ? -24.543 -4.480 33.295 1.00 97.12 100 ARG A CA 1
ATOM 852 C C . ARG A 1 100 ? -24.730 -5.655 34.247 1.00 97.12 100 ARG A C 1
ATOM 854 O O . ARG A 1 100 ? -25.601 -5.559 35.112 1.00 97.12 100 ARG A O 1
ATOM 861 N N . GLU A 1 101 ? -23.915 -6.696 34.105 1.00 95.44 101 GLU A N 1
ATOM 862 C CA . GLU A 1 101 ? -23.915 -7.864 34.985 1.00 95.44 101 GLU A CA 1
ATOM 863 C C . GLU A 1 101 ? -23.581 -7.462 36.427 1.00 95.44 101 GLU A C 1
ATOM 865 O O . GLU A 1 101 ? -24.387 -7.700 37.321 1.00 95.44 101 GLU A O 1
ATOM 870 N N . ASP A 1 102 ? -22.487 -6.731 36.656 1.00 95.25 102 ASP A N 1
ATOM 871 C CA . ASP A 1 102 ? -22.061 -6.270 37.985 1.00 95.25 102 ASP A CA 1
ATOM 872 C C . ASP A 1 102 ? -23.143 -5.424 38.674 1.00 95.25 102 ASP A C 1
ATOM 874 O O . ASP A 1 102 ? -23.406 -5.571 39.869 1.00 95.25 102 ASP A O 1
ATOM 878 N N . ARG A 1 103 ? -23.840 -4.565 37.917 1.00 94.81 103 ARG A N 1
ATOM 879 C CA . ARG A 1 103 ? -24.965 -3.774 38.436 1.00 94.81 103 ARG A CA 1
ATOM 880 C C . ARG A 1 103 ? -26.151 -4.652 38.846 1.00 94.81 103 ARG A C 1
ATOM 882 O O . ARG A 1 103 ? -26.822 -4.335 39.828 1.00 94.81 103 ARG A O 1
ATOM 889 N N . VAL A 1 104 ? -26.458 -5.701 38.081 1.00 94.81 104 VAL A N 1
ATOM 890 C CA . VAL A 1 104 ? -27.521 -6.660 38.425 1.00 94.81 104 VAL A CA 1
ATOM 891 C C . VAL A 1 104 ? -27.115 -7.461 39.657 1.00 94.81 104 VAL A C 1
ATOM 893 O O . VAL A 1 104 ? -27.903 -7.545 40.595 1.00 94.81 104 VAL A O 1
ATOM 896 N N . GLN A 1 105 ? -25.879 -7.960 39.699 1.00 95.06 105 GLN A N 1
ATOM 897 C CA . GLN A 1 105 ? -25.335 -8.703 40.833 1.00 95.06 105 GLN A CA 1
ATOM 898 C C . GLN A 1 105 ? -25.364 -7.878 42.124 1.00 95.06 105 GLN A C 1
ATOM 900 O O . GLN A 1 105 ? -25.810 -8.386 43.147 1.00 95.06 105 GLN A O 1
ATOM 905 N N . MET A 1 106 ? -25.003 -6.590 42.073 1.00 93.50 106 MET A N 1
ATOM 906 C CA . MET A 1 106 ? -25.095 -5.688 43.230 1.00 93.50 106 MET A CA 1
ATOM 907 C C . MET A 1 106 ? -26.535 -5.569 43.751 1.00 93.50 106 MET A C 1
ATOM 909 O O . MET A 1 106 ? -26.787 -5.776 44.931 1.00 93.50 106 MET A O 1
ATOM 913 N N . LYS A 1 107 ? -27.510 -5.315 42.865 1.00 90.38 107 LYS A N 1
ATOM 914 C CA . LYS A 1 107 ? -28.926 -5.214 43.267 1.00 90.38 107 LYS A CA 1
ATOM 915 C C . LYS A 1 107 ? -29.481 -6.529 43.812 1.00 90.38 107 LYS A C 1
ATOM 917 O O . LYS A 1 107 ? -30.313 -6.512 44.716 1.00 90.38 107 LYS A O 1
ATOM 922 N N . LEU A 1 108 ? -29.064 -7.657 43.238 1.00 91.31 108 LEU A N 1
ATOM 923 C CA . LEU A 1 108 ? -29.448 -8.981 43.723 1.00 91.31 108 LEU A CA 1
ATOM 924 C C . LEU A 1 108 ? -28.839 -9.265 45.100 1.00 91.31 108 LEU A C 1
ATOM 926 O O . LEU A 1 108 ? -29.531 -9.832 45.943 1.00 91.31 108 LEU A O 1
ATOM 930 N N . ALA A 1 109 ? -27.593 -8.849 45.343 1.00 91.62 109 ALA A N 1
ATOM 931 C CA . ALA A 1 109 ? -26.950 -8.948 46.649 1.00 91.62 109 ALA A CA 1
ATOM 932 C C . ALA A 1 109 ? -27.680 -8.093 47.699 1.00 91.62 109 ALA A C 1
ATOM 934 O O . ALA A 1 109 ? -28.096 -8.637 48.717 1.00 91.62 109 ALA A O 1
ATOM 935 N N . ASP A 1 110 ? -27.968 -6.820 47.404 1.00 89.38 110 ASP A N 1
ATOM 936 C CA . ASP A 1 110 ? -28.717 -5.930 48.306 1.00 89.38 110 ASP A CA 1
ATOM 937 C C . ASP A 1 110 ? -30.100 -6.504 48.665 1.00 89.38 110 ASP A C 1
ATOM 939 O O . ASP A 1 110 ? -30.528 -6.495 49.823 1.00 89.38 110 ASP A O 1
ATOM 943 N N . ALA A 1 111 ? -30.816 -7.032 47.665 1.00 88.94 111 ALA A N 1
ATOM 944 C CA . ALA A 1 111 ? -32.125 -7.647 47.865 1.00 88.94 111 ALA A CA 1
ATOM 945 C C . ALA A 1 111 ? -32.041 -8.924 48.713 1.00 88.94 111 ALA A C 1
ATOM 947 O O . ALA A 1 111 ? -32.916 -9.171 49.548 1.00 88.94 111 ALA A O 1
ATOM 948 N N . LYS A 1 112 ? -30.996 -9.731 48.502 1.00 91.81 112 LYS A N 1
ATOM 949 C CA . LYS A 1 112 ? -30.741 -10.944 49.277 1.00 91.81 112 LYS A CA 1
ATOM 950 C C . LYS A 1 112 ? -30.448 -10.606 50.738 1.00 91.81 112 LYS A C 1
ATOM 952 O O . LYS A 1 112 ? -31.088 -11.190 51.610 1.00 91.81 112 LYS A O 1
ATOM 957 N N . ASP A 1 113 ? -29.563 -9.648 50.993 1.00 89.75 113 ASP A N 1
ATOM 958 C CA . ASP A 1 113 ? -29.187 -9.226 52.345 1.00 89.75 113 ASP A CA 1
ATOM 959 C C . ASP A 1 113 ? -30.397 -8.652 53.101 1.00 89.75 113 ASP A C 1
ATOM 961 O O . ASP A 1 113 ? -30.642 -9.000 54.259 1.00 89.75 113 ASP A O 1
ATOM 965 N N . LEU A 1 114 ? -31.227 -7.837 52.434 1.00 90.25 114 LEU A N 1
ATOM 966 C CA . LEU A 1 114 ? -32.461 -7.316 53.031 1.00 90.25 114 LEU A CA 1
ATOM 967 C C . LEU A 1 114 ? -33.452 -8.436 53.372 1.00 90.25 114 LEU A C 1
ATOM 969 O O . LEU A 1 114 ? -34.073 -8.412 54.438 1.00 90.25 114 LEU A O 1
ATOM 973 N N . LEU A 1 115 ? -33.629 -9.408 52.473 1.00 89.69 115 LEU A N 1
ATOM 974 C CA . LEU A 1 115 ? -34.518 -10.543 52.709 1.00 89.69 115 LEU A CA 1
ATOM 975 C C . LEU A 1 115 ? -34.025 -11.397 53.881 1.00 89.69 115 LEU A C 1
ATOM 977 O O . LEU A 1 115 ? -34.833 -11.796 54.720 1.00 89.69 115 LEU A O 1
ATOM 981 N N . GLU A 1 116 ? -32.721 -11.655 53.955 1.00 92.31 116 GLU A N 1
ATOM 982 C CA . GLU A 1 116 ? -32.097 -12.410 55.041 1.00 92.31 116 GLU A CA 1
ATOM 983 C C . GLU A 1 116 ? -32.282 -11.707 56.394 1.00 92.31 116 GLU A C 1
ATOM 985 O O . GLU A 1 116 ? -32.715 -12.337 57.360 1.00 92.31 116 GLU A O 1
ATOM 990 N N . GLU A 1 117 ? -32.081 -10.388 56.459 1.00 90.38 117 GLU A N 1
ATOM 991 C CA . GLU A 1 117 ? -32.337 -9.596 57.668 1.00 90.38 117 GLU A CA 1
ATOM 992 C C . GLU A 1 117 ? -33.801 -9.712 58.125 1.00 90.38 117 GLU A C 1
ATOM 994 O O . GLU A 1 117 ? -34.092 -9.956 59.300 1.00 90.38 117 GLU A O 1
ATOM 999 N N . LYS A 1 118 ? -34.755 -9.603 57.194 1.00 88.38 118 LYS A N 1
ATOM 1000 C CA . LYS A 1 118 ? -36.189 -9.718 57.510 1.00 88.38 118 LYS A CA 1
ATOM 1001 C C . LYS A 1 118 ? -36.582 -11.131 57.921 1.00 88.38 118 LYS A C 1
ATOM 1003 O O . LYS A 1 118 ? -37.370 -11.301 58.854 1.00 88.38 118 LYS A O 1
ATOM 1008 N N . TYR A 1 119 ? -36.008 -12.140 57.278 1.00 91.25 119 TYR A N 1
ATOM 1009 C CA . TYR A 1 119 ? -36.174 -13.530 57.675 1.00 91.25 119 TYR A CA 1
ATOM 1010 C C . TYR A 1 119 ? -35.665 -13.758 59.105 1.00 91.25 119 TYR A C 1
ATOM 1012 O O . TYR A 1 119 ? -36.383 -14.329 59.924 1.00 91.25 119 TYR A O 1
ATOM 1020 N N . ASN A 1 120 ? -34.494 -13.222 59.456 1.00 91.69 120 ASN A N 1
ATOM 1021 C CA . ASN A 1 120 ? -33.941 -13.312 60.808 1.00 91.69 120 ASN A CA 1
ATOM 1022 C C . ASN A 1 120 ? -34.834 -12.628 61.859 1.00 91.69 120 ASN A C 1
ATOM 1024 O O . ASN A 1 120 ? -35.029 -13.171 62.950 1.00 91.69 120 ASN A O 1
ATOM 1028 N N . GLN A 1 121 ? -35.421 -11.468 61.537 1.00 91.12 121 GLN A N 1
ATOM 1029 C CA . GLN A 1 121 ? -36.417 -10.808 62.396 1.00 91.12 121 GLN A CA 1
ATOM 1030 C C . GLN A 1 121 ? -37.647 -11.701 62.622 1.00 91.12 121 GLN A C 1
ATOM 1032 O O . GLN A 1 121 ? -38.107 -11.853 63.755 1.00 91.12 121 GLN A O 1
ATOM 1037 N N . MET A 1 122 ? -38.139 -12.352 61.567 1.00 90.25 122 MET A N 1
ATOM 1038 C CA . MET A 1 122 ? -39.279 -13.265 61.641 1.00 90.25 122 MET A CA 1
ATOM 1039 C C . MET A 1 122 ? -38.968 -14.531 62.453 1.00 90.25 122 MET A C 1
ATOM 1041 O O . MET A 1 122 ? -39.787 -14.943 63.271 1.00 90.25 122 MET A O 1
ATOM 1045 N N . VAL A 1 123 ? -37.779 -15.122 62.295 1.00 92.56 123 VAL A N 1
ATOM 1046 C CA . VAL A 1 123 ? -37.338 -16.284 63.089 1.00 92.56 123 VAL A CA 1
ATOM 1047 C C . VAL A 1 123 ? -37.309 -15.949 64.582 1.00 92.56 123 VAL A C 1
ATOM 1049 O O . VAL A 1 123 ? -37.819 -16.725 65.393 1.00 92.56 123 VAL A O 1
ATOM 1052 N N . LYS A 1 124 ? -36.779 -14.775 64.959 1.00 91.38 124 LYS A N 1
ATOM 1053 C CA . LYS A 1 124 ? -36.792 -14.303 66.356 1.00 91.38 124 LYS A CA 1
ATOM 1054 C C . LYS A 1 124 ? -38.220 -14.163 66.881 1.00 91.38 124 LYS A C 1
ATOM 1056 O O . LYS A 1 124 ? -38.517 -14.659 67.964 1.00 91.38 124 LYS A O 1
ATOM 1061 N N . LEU A 1 125 ? -39.109 -13.542 66.106 1.00 90.50 125 LEU A N 1
ATOM 1062 C CA . LEU A 1 125 ? -40.515 -13.380 66.473 1.00 90.50 125 LEU A CA 1
ATOM 1063 C C . LEU A 1 125 ? -41.222 -14.730 66.685 1.00 90.50 125 LEU A C 1
ATOM 1065 O O . LEU A 1 125 ? -41.954 -14.884 67.660 1.00 90.50 125 LEU A O 1
ATOM 1069 N N . ILE A 1 126 ? -40.983 -15.717 65.815 1.00 89.56 126 ILE A N 1
ATOM 1070 C CA . ILE A 1 126 ? -41.527 -17.075 65.972 1.00 89.56 126 ILE A CA 1
ATOM 1071 C C . ILE A 1 126 ? -41.046 -17.696 67.287 1.00 89.56 126 ILE A C 1
ATOM 1073 O O . ILE A 1 126 ? -41.860 -18.249 68.024 1.00 89.56 126 ILE A O 1
ATOM 1077 N N . ALA A 1 127 ? -39.757 -17.575 67.615 1.00 90.62 127 ALA A N 1
ATOM 1078 C CA . ALA A 1 127 ? -39.215 -18.091 68.871 1.00 90.62 127 ALA A CA 1
ATOM 1079 C C . ALA A 1 127 ? -39.852 -17.411 70.099 1.00 90.62 127 ALA A C 1
ATOM 1081 O O . ALA A 1 127 ? -40.248 -18.098 71.045 1.00 90.62 127 ALA A O 1
ATOM 1082 N N . TYR A 1 128 ? -40.022 -16.083 70.075 1.00 87.06 128 TYR A N 1
ATOM 1083 C CA . TYR A 1 128 ? -40.722 -15.350 71.138 1.00 87.06 128 TYR A CA 1
ATOM 1084 C C . TYR A 1 128 ? -42.179 -15.808 71.287 1.00 87.06 128 TYR A C 1
ATOM 1086 O O . TYR A 1 128 ? -42.607 -16.125 72.395 1.00 87.06 128 TYR A O 1
ATOM 1094 N N . LEU A 1 129 ? -42.918 -15.923 70.180 1.00 88.06 129 LEU A N 1
ATOM 1095 C CA . LEU A 1 129 ? -44.303 -16.404 70.163 1.00 88.06 129 LEU A CA 1
ATOM 1096 C C . LEU A 1 129 ? -44.435 -17.827 70.712 1.00 88.06 129 LEU A C 1
ATOM 1098 O O . LEU A 1 129 ? -45.320 -18.099 71.518 1.00 88.06 129 LEU A O 1
ATOM 1102 N N . GLN A 1 130 ? -43.561 -18.741 70.293 1.00 87.88 130 GLN A N 1
ATOM 1103 C CA . GLN A 1 130 ? -43.554 -20.119 70.788 1.00 87.88 130 GLN A CA 1
ATOM 1104 C C . GLN A 1 130 ? -43.288 -20.176 72.293 1.00 87.88 130 GLN A C 1
ATOM 1106 O O . GLN A 1 130 ? -43.918 -20.965 72.996 1.00 87.88 130 GLN A O 1
ATOM 1111 N N . THR A 1 131 ? -42.383 -19.329 72.787 1.00 86.69 131 THR A N 1
ATOM 1112 C CA . THR A 1 131 ? -42.072 -19.233 74.217 1.00 86.69 131 THR A CA 1
ATOM 1113 C C . THR A 1 131 ? -43.279 -18.710 74.996 1.00 86.69 131 THR A C 1
ATOM 1115 O O . THR A 1 131 ? -43.694 -19.355 75.955 1.00 86.69 131 THR A O 1
ATOM 1118 N N . PHE A 1 132 ? -43.901 -17.625 74.524 1.00 86.25 132 PHE A N 1
ATOM 1119 C CA . PHE A 1 132 ? -45.112 -17.040 75.108 1.00 86.25 132 PHE A CA 1
ATOM 1120 C C . PHE A 1 132 ? -46.286 -18.029 75.157 1.00 86.25 132 PHE A C 1
ATOM 1122 O O . PHE A 1 132 ? -46.939 -18.194 76.185 1.00 86.25 132 PHE A O 1
ATOM 1129 N N . LEU A 1 133 ? -46.540 -18.745 74.057 1.00 83.94 133 LEU A N 1
ATOM 1130 C CA . LEU A 1 133 ? -47.605 -19.749 74.000 1.00 83.94 133 LEU A CA 1
ATOM 1131 C C . LEU A 1 133 ? -47.332 -20.955 74.910 1.00 83.94 133 LEU A C 1
ATOM 1133 O O . LEU A 1 133 ? -48.281 -21.588 75.361 1.00 83.94 133 LEU A O 1
ATOM 1137 N N . ARG A 1 134 ? -46.062 -21.279 75.185 1.00 85.69 134 ARG A N 1
ATOM 1138 C CA . ARG A 1 134 ? -45.670 -22.375 76.083 1.00 85.69 134 ARG A CA 1
ATOM 1139 C C . ARG A 1 134 ? -45.735 -21.984 77.565 1.00 85.69 134 ARG A C 1
ATOM 1141 O O . ARG A 1 134 ? -45.933 -22.868 78.392 1.00 85.69 134 ARG A O 1
ATOM 1148 N N . SER A 1 135 ? -45.555 -20.706 77.904 1.00 80.00 135 SER A N 1
ATOM 1149 C CA . SER A 1 135 ? -45.626 -20.203 79.286 1.00 80.00 135 SER A CA 1
ATOM 1150 C C . SER A 1 135 ? -47.039 -19.847 79.753 1.00 80.00 135 SER A C 1
ATOM 1152 O O . SER A 1 135 ? -47.233 -19.639 80.947 1.00 80.00 135 SER A O 1
ATOM 1154 N N . ARG A 1 136 ? -48.006 -19.769 78.833 1.00 75.31 136 ARG A N 1
ATOM 1155 C CA . ARG A 1 136 ? -49.392 -19.373 79.103 1.00 75.31 136 ARG A CA 1
ATOM 1156 C C . ARG A 1 136 ? -50.122 -20.381 80.004 1.00 75.31 136 ARG A C 1
ATOM 1158 O O . ARG A 1 136 ? -50.260 -21.546 79.627 1.00 75.31 136 ARG A O 1
ATOM 1165 N N . GLY A 1 137 ? -50.606 -19.918 81.158 1.00 65.62 137 GLY A N 1
ATOM 1166 C CA . GLY A 1 137 ? -51.448 -20.683 82.093 1.00 65.62 137 GLY A CA 1
ATOM 1167 C C . GLY A 1 137 ? -52.957 -20.455 81.893 1.00 65.62 137 GLY A C 1
ATOM 1168 O O . GLY A 1 137 ? -53.363 -19.653 81.054 1.00 65.62 137 GLY A O 1
ATOM 1169 N N . ASP A 1 138 ? -53.801 -21.156 82.665 1.00 64.44 138 ASP A N 1
ATOM 1170 C CA . ASP A 1 138 ? -55.276 -21.050 82.586 1.00 64.44 138 ASP A CA 1
ATOM 1171 C C . ASP A 1 138 ? -55.842 -19.727 83.165 1.00 64.44 138 ASP A C 1
ATOM 1173 O O . ASP A 1 138 ? -56.969 -19.349 82.842 1.00 64.44 138 ASP A O 1
ATOM 1177 N N . GLU A 1 139 ? -55.063 -18.984 83.966 1.00 60.97 139 GLU A N 1
ATOM 1178 C CA . GLU A 1 139 ? -55.405 -17.652 84.499 1.00 60.97 139 GLU A CA 1
ATOM 1179 C C . GLU A 1 139 ? -54.486 -16.565 83.915 1.00 60.97 139 GLU A C 1
ATOM 1181 O O . GLU A 1 139 ? -53.263 -16.682 83.976 1.00 60.97 139 GLU A O 1
ATOM 1186 N N . VAL A 1 140 ? -55.074 -15.488 83.376 1.00 64.44 140 VAL A N 1
ATOM 1187 C CA . VAL A 1 140 ? -54.337 -14.391 82.721 1.00 64.44 140 VAL A CA 1
ATOM 1188 C C . VAL A 1 140 ? -53.548 -13.584 83.753 1.00 64.44 140 VAL A C 1
ATOM 1190 O O . VAL A 1 140 ? -54.131 -12.890 84.587 1.00 64.44 140 VAL A O 1
ATOM 1193 N N . ASN A 1 141 ? -52.219 -13.630 83.672 1.00 69.12 141 ASN A N 1
ATOM 1194 C CA . ASN A 1 141 ? -51.329 -12.852 84.538 1.00 69.12 141 ASN A CA 1
ATOM 1195 C C . ASN A 1 141 ? -50.962 -11.502 83.883 1.00 69.12 141 ASN A C 1
ATOM 1197 O O . ASN A 1 141 ? -50.842 -11.408 82.663 1.00 69.12 141 ASN A O 1
ATOM 1201 N N . ASN A 1 142 ? -50.711 -10.453 84.676 1.00 73.88 142 ASN A N 1
ATOM 1202 C CA . ASN A 1 142 ? -50.323 -9.124 84.165 1.00 73.88 142 ASN A CA 1
ATOM 1203 C C . ASN A 1 142 ? -49.059 -9.168 83.283 1.00 73.88 142 ASN A C 1
ATOM 1205 O O . ASN A 1 142 ? -48.940 -8.395 82.336 1.00 73.88 142 ASN A O 1
ATOM 1209 N N . ASN A 1 143 ? -48.144 -10.106 83.550 1.00 75.19 143 ASN A N 1
ATOM 1210 C CA . ASN A 1 143 ? -46.926 -10.296 82.756 1.00 75.19 143 ASN A CA 1
ATOM 1211 C C . ASN A 1 143 ? -47.226 -10.815 81.337 1.00 75.19 143 ASN A C 1
ATOM 1213 O O . ASN A 1 143 ? -46.565 -10.413 80.386 1.00 75.19 143 ASN A O 1
ATOM 1217 N N . GLU A 1 144 ? -48.262 -11.644 81.168 1.00 75.50 144 GLU A N 1
ATOM 1218 C CA . GLU A 1 144 ? -48.662 -12.168 79.854 1.00 75.50 144 GLU A CA 1
ATOM 1219 C C . GLU A 1 144 ? -49.269 -11.068 78.967 1.00 75.50 144 GLU A C 1
ATOM 1221 O O . GLU A 1 144 ? -49.125 -11.089 77.744 1.00 75.50 144 GLU A O 1
ATOM 1226 N N . ILE A 1 145 ? -49.928 -10.077 79.578 1.00 78.38 145 ILE A N 1
ATOM 1227 C CA . ILE A 1 145 ? -50.476 -8.912 78.871 1.00 78.38 145 ILE A CA 1
ATOM 1228 C C . ILE A 1 145 ? -49.339 -8.042 78.317 1.00 78.38 145 ILE A C 1
ATOM 1230 O O . ILE A 1 145 ? -49.410 -7.600 77.166 1.00 78.38 145 ILE A O 1
ATOM 1234 N N . GLU A 1 146 ? -48.278 -7.827 79.099 1.00 79.56 146 GLU A N 1
ATOM 1235 C CA . GLU A 1 146 ? -47.101 -7.072 78.655 1.00 79.56 146 GLU A CA 1
ATOM 1236 C C . GLU A 1 146 ? -46.291 -7.830 77.590 1.00 79.56 146 GLU A C 1
ATOM 1238 O O . GLU A 1 146 ? -45.902 -7.237 76.580 1.00 79.56 146 GLU A O 1
ATOM 1243 N N . ASP A 1 147 ? -46.129 -9.149 77.725 1.00 80.75 147 ASP A N 1
ATOM 1244 C CA . ASP A 1 147 ? -45.481 -9.981 76.703 1.00 80.75 147 ASP A CA 1
ATOM 1245 C C . ASP A 1 147 ? -46.265 -9.973 75.376 1.00 80.75 147 ASP A C 1
ATOM 1247 O O . ASP A 1 147 ? -45.684 -9.803 74.298 1.00 80.75 147 ASP A O 1
ATOM 1251 N N . ALA A 1 148 ? -47.599 -10.065 75.424 1.00 82.75 148 ALA A N 1
ATOM 1252 C CA . ALA A 1 148 ? -48.454 -9.946 74.240 1.00 82.75 148 ALA A CA 1
ATOM 1253 C C . ALA A 1 148 ? -48.352 -8.558 73.581 1.00 82.75 148 ALA A C 1
ATOM 1255 O O . ALA A 1 148 ? -48.379 -8.435 72.350 1.00 82.75 148 ALA A O 1
ATOM 1256 N N . ARG A 1 149 ? -48.202 -7.501 74.387 1.00 84.69 149 ARG A N 1
ATOM 1257 C CA . ARG A 1 149 ? -48.001 -6.130 73.906 1.00 84.69 149 ARG A CA 1
ATOM 1258 C C . ARG A 1 149 ? -46.650 -5.968 73.205 1.00 84.69 149 ARG A C 1
ATOM 1260 O O . ARG A 1 149 ? -46.603 -5.364 72.131 1.00 84.69 149 ARG A O 1
ATOM 1267 N N . LEU A 1 150 ? -45.583 -6.545 73.759 1.00 85.50 150 LEU A N 1
ATOM 1268 C CA . LEU A 1 150 ? -44.251 -6.583 73.145 1.00 85.50 150 LEU A CA 1
ATOM 1269 C C . LEU A 1 150 ? -44.258 -7.347 71.818 1.00 85.50 150 LEU A C 1
ATOM 1271 O O . LEU A 1 150 ? -43.702 -6.867 70.830 1.00 85.50 150 LEU A O 1
ATOM 1275 N N . ILE A 1 151 ? -44.940 -8.494 71.763 1.00 85.00 151 ILE A N 1
ATOM 1276 C CA . ILE A 1 151 ? -45.114 -9.281 70.534 1.00 85.00 151 ILE A CA 1
ATOM 1277 C C . ILE A 1 151 ? -45.816 -8.453 69.461 1.00 85.00 151 ILE A C 1
ATOM 1279 O O . ILE A 1 151 ? -45.343 -8.394 68.328 1.00 85.00 151 ILE A O 1
ATOM 1283 N N . LYS A 1 152 ? -46.917 -7.778 69.807 1.00 85.88 152 LYS A N 1
ATOM 1284 C CA . LYS A 1 152 ? -47.637 -6.904 68.875 1.00 85.88 152 LYS A CA 1
ATOM 1285 C C . LYS A 1 152 ? -46.722 -5.810 68.315 1.00 85.88 152 LYS A C 1
ATOM 1287 O O . LYS A 1 152 ? -46.685 -5.611 67.105 1.00 85.88 152 LYS A O 1
ATOM 1292 N N . GLN A 1 153 ? -45.947 -5.148 69.173 1.00 84.31 153 GLN A N 1
ATOM 1293 C CA . GLN A 1 153 ? -45.014 -4.103 68.751 1.00 84.31 153 GLN A CA 1
ATOM 1294 C C . GLN A 1 153 ? -43.891 -4.656 67.855 1.00 84.31 153 GLN A C 1
ATOM 1296 O O . GLN A 1 153 ? -43.523 -4.033 66.859 1.00 84.31 153 GLN A O 1
ATOM 1301 N N . MET A 1 154 ? -43.368 -5.844 68.171 1.00 81.56 154 MET A N 1
ATOM 1302 C CA . MET A 1 154 ? -42.359 -6.523 67.359 1.00 81.56 154 MET A CA 1
ATOM 1303 C C . MET A 1 154 ? -42.915 -6.906 65.983 1.00 81.56 154 MET A C 1
ATOM 1305 O O . MET A 1 154 ? -42.265 -6.618 64.982 1.00 81.56 154 MET A O 1
ATOM 1309 N N . VAL A 1 155 ? -44.127 -7.465 65.910 1.00 83.94 155 VAL A N 1
ATOM 1310 C CA . VAL A 1 155 ? -44.837 -7.740 64.647 1.00 83.94 155 VAL A CA 1
ATOM 1311 C C . VAL A 1 155 ? -44.991 -6.464 63.815 1.00 83.94 155 VAL A C 1
ATOM 1313 O O . VAL A 1 155 ? -44.656 -6.459 62.634 1.00 83.94 155 VAL A O 1
ATOM 1316 N N . GLU A 1 156 ? -45.455 -5.373 64.427 1.00 82.56 156 GLU A N 1
ATOM 1317 C CA . GLU A 1 156 ? -45.661 -4.084 63.753 1.00 82.56 156 GLU A CA 1
ATOM 1318 C C . GLU A 1 156 ? -44.342 -3.461 63.253 1.00 82.56 156 GLU A C 1
ATOM 1320 O O . GLU A 1 156 ? -44.335 -2.756 62.243 1.00 82.56 156 GLU A O 1
ATOM 1325 N N . SER A 1 157 ? -43.215 -3.753 63.914 1.00 81.38 157 SER A N 1
ATOM 1326 C CA . SER A 1 157 ? -41.880 -3.289 63.506 1.00 81.38 157 SER A CA 1
ATOM 1327 C C . SER A 1 157 ? -41.285 -4.036 62.306 1.00 81.38 157 SER A C 1
ATOM 1329 O O . SER A 1 157 ? -40.410 -3.496 61.618 1.00 81.38 157 SER A O 1
ATOM 1331 N N . VAL A 1 158 ? -41.765 -5.249 61.997 1.00 81.06 158 VAL A N 1
ATOM 1332 C CA . VAL A 1 158 ? -41.316 -6.000 60.816 1.00 81.06 158 VAL A CA 1
ATOM 1333 C C . VAL A 1 158 ? -41.959 -5.383 59.571 1.00 81.06 158 VAL A C 1
ATOM 1335 O O . VAL A 1 158 ? -43.025 -5.779 59.104 1.00 81.06 158 VAL A O 1
ATOM 1338 N N . ASN A 1 159 ? -41.299 -4.372 59.006 1.00 70.69 159 ASN A N 1
ATOM 1339 C CA . ASN A 1 159 ? -41.748 -3.730 57.774 1.00 70.69 159 ASN A CA 1
ATOM 1340 C C . ASN A 1 159 ? -41.456 -4.621 56.549 1.00 70.69 159 ASN A C 1
ATOM 1342 O O . ASN A 1 159 ? -40.366 -4.563 55.981 1.00 70.69 159 ASN A O 1
ATOM 1346 N N . ILE A 1 160 ? -42.435 -5.440 56.152 1.00 72.62 160 ILE A N 1
ATOM 1347 C CA . ILE A 1 160 ? -42.374 -6.332 54.974 1.00 72.62 160 ILE A CA 1
ATOM 1348 C C . ILE A 1 160 ? -42.605 -5.558 53.659 1.00 72.62 160 ILE A C 1
ATOM 1350 O O . ILE A 1 160 ? -42.254 -6.038 52.583 1.00 72.62 160 ILE A O 1
ATOM 1354 N N . ARG A 1 161 ? -43.147 -4.329 53.711 1.00 70.94 161 ARG A N 1
ATOM 1355 C CA . ARG A 1 161 ? -43.498 -3.553 52.503 1.00 70.94 161 ARG A CA 1
ATOM 1356 C C . ARG A 1 161 ? -42.281 -3.245 51.628 1.00 70.94 161 ARG A C 1
ATOM 1358 O O . ARG A 1 161 ? -42.396 -3.290 50.409 1.00 70.94 161 ARG A O 1
ATOM 1365 N N . GLN A 1 162 ? -41.118 -3.032 52.245 1.00 66.00 162 GLN A N 1
ATOM 1366 C CA . GLN A 1 162 ? -39.853 -2.773 51.546 1.00 66.00 162 GLN A CA 1
ATOM 1367 C C . GLN A 1 162 ? -39.404 -3.948 50.655 1.00 66.00 162 GLN A C 1
ATOM 1369 O O . GLN A 1 162 ? -38.746 -3.727 49.647 1.00 66.00 162 GLN A O 1
ATOM 1374 N N . ILE A 1 163 ? -39.800 -5.190 50.969 1.00 66.12 163 ILE A N 1
ATOM 1375 C CA . ILE A 1 163 ? -39.504 -6.366 50.130 1.00 66.12 163 ILE A CA 1
ATOM 1376 C C . ILE A 1 163 ? -40.372 -6.364 48.859 1.00 66.12 163 ILE A C 1
ATOM 1378 O O . ILE A 1 163 ? -39.900 -6.718 47.783 1.00 66.12 163 ILE A O 1
ATOM 1382 N N . VAL A 1 164 ? -41.637 -5.936 48.957 1.00 60.25 164 VAL A N 1
ATOM 1383 C CA . VAL A 1 164 ? -42.567 -5.848 47.811 1.00 60.25 164 VAL A CA 1
ATOM 1384 C C . VAL A 1 164 ? -42.129 -4.759 46.824 1.00 60.25 164 VAL A C 1
ATOM 1386 O O . VAL A 1 164 ? -42.304 -4.897 45.613 1.00 60.25 164 VAL A O 1
ATOM 1389 N N . GLU A 1 165 ? -41.505 -3.701 47.336 1.00 60.97 165 GLU A N 1
ATOM 1390 C CA . GLU A 1 165 ? -40.962 -2.584 46.557 1.00 60.97 165 GLU A CA 1
ATOM 1391 C C . GLU A 1 165 ? -39.737 -2.977 45.708 1.00 60.97 165 GLU A C 1
ATOM 1393 O O . GLU A 1 165 ? -39.483 -2.363 44.674 1.00 60.97 165 GLU A O 1
ATOM 1398 N N . LEU A 1 166 ? -39.033 -4.058 46.077 1.00 60.81 166 LEU A N 1
ATOM 1399 C CA . LEU A 1 166 ? -37.962 -4.660 45.274 1.00 60.81 166 LEU A CA 1
ATOM 1400 C C . LEU A 1 166 ? -38.478 -5.529 44.111 1.00 60.81 166 LEU A C 1
ATOM 1402 O O . LEU A 1 166 ? -37.668 -6.039 43.335 1.00 60.81 166 LEU A O 1
ATOM 1406 N N . SER A 1 167 ? -39.799 -5.717 43.959 1.00 57.84 167 SER A N 1
ATOM 1407 C CA . SER A 1 167 ? -40.353 -6.485 42.838 1.00 57.84 167 SER A CA 1
ATOM 1408 C C . SER A 1 167 ? -40.053 -5.793 41.503 1.00 57.84 167 SER A C 1
ATOM 1410 O O . SER A 1 167 ? -40.662 -4.797 41.104 1.00 57.84 167 SER A O 1
ATOM 1412 N N . TYR A 1 168 ? -39.066 -6.334 40.791 1.00 55.34 168 TYR A N 1
ATOM 1413 C CA . TYR A 1 168 ? -38.723 -5.901 39.447 1.00 55.34 168 TYR A CA 1
ATOM 1414 C C . TYR A 1 168 ? -39.834 -6.331 38.482 1.00 55.34 168 TYR A C 1
ATOM 1416 O O . TYR A 1 168 ? -39.911 -7.481 38.051 1.00 55.34 168 TYR A O 1
ATOM 1424 N N . ASN A 1 169 ? -40.730 -5.399 38.166 1.00 43.53 169 ASN A N 1
ATOM 1425 C CA . ASN A 1 169 ? -41.774 -5.608 37.174 1.00 43.53 169 ASN A CA 1
ATOM 1426 C C . ASN A 1 169 ? -41.179 -5.447 35.770 1.00 43.53 169 ASN A C 1
ATOM 1428 O O . ASN A 1 169 ? -40.985 -4.329 35.299 1.00 43.53 169 ASN A O 1
ATOM 1432 N N . PHE A 1 170 ? -40.957 -6.565 35.078 1.00 47.47 170 PHE A N 1
ATOM 1433 C CA . PHE A 1 170 ? -40.503 -6.591 33.679 1.00 47.47 170 PHE A CA 1
ATOM 1434 C C . PHE A 1 170 ? -41.481 -5.889 32.708 1.00 47.47 170 PHE A C 1
ATOM 1436 O O . PHE A 1 170 ? -41.128 -5.572 31.580 1.00 47.47 170 PHE A O 1
ATOM 1443 N N . SER A 1 171 ? -42.721 -5.619 33.130 1.00 48.19 171 SER A N 1
ATOM 1444 C CA . SER A 1 171 ? -43.777 -5.058 32.274 1.00 48.19 171 SER A CA 1
ATOM 1445 C C . SER A 1 171 ? -43.721 -3.540 32.068 1.00 48.19 171 SER A C 1
ATOM 1447 O O . SER A 1 171 ? -44.580 -3.006 31.371 1.00 48.19 171 SER A O 1
ATOM 1449 N N . LYS A 1 172 ? -42.775 -2.820 32.686 1.00 48.72 172 LYS A N 1
ATOM 1450 C CA . LYS A 1 172 ? -42.683 -1.354 32.569 1.00 48.72 172 LYS A CA 1
ATOM 1451 C C . LYS A 1 172 ? -41.240 -0.863 32.435 1.00 48.72 172 LYS A C 1
ATOM 1453 O O . LYS A 1 172 ? -40.763 -0.153 33.312 1.00 48.72 172 LYS A O 1
ATOM 1458 N N . SER A 1 173 ? -40.562 -1.185 31.338 1.00 46.03 173 SER A N 1
ATOM 1459 C CA . SER A 1 173 ? -39.517 -0.300 30.800 1.00 46.03 173 SER A CA 1
ATOM 1460 C C . SER A 1 173 ? -39.078 -0.730 29.401 1.00 46.03 173 SER A C 1
ATOM 1462 O O . SER A 1 173 ? -38.504 -1.803 29.236 1.00 46.03 173 SER A O 1
ATOM 1464 N N . ASP A 1 174 ? -39.299 0.197 28.470 1.00 43.75 174 ASP A N 1
ATOM 1465 C CA . ASP A 1 174 ? -38.598 0.416 27.206 1.00 43.75 174 ASP A CA 1
ATOM 1466 C C . ASP A 1 174 ? -38.956 -0.454 25.991 1.00 43.75 174 ASP A C 1
ATOM 1468 O O . ASP A 1 174 ? -38.142 -1.214 25.475 1.00 43.75 174 ASP A O 1
ATOM 1472 N N . ASP A 1 175 ? -40.090 -0.110 25.369 1.00 46.97 175 ASP A N 1
ATOM 1473 C CA . ASP A 1 175 ? -40.350 -0.257 23.920 1.00 46.97 175 ASP A CA 1
ATOM 1474 C C . ASP A 1 175 ? -39.332 0.503 23.022 1.00 46.97 175 ASP A C 1
ATOM 1476 O O . ASP A 1 175 ? -39.525 0.639 21.818 1.00 46.97 175 ASP A O 1
ATOM 1480 N N . ASN A 1 176 ? -38.219 0.988 23.583 1.00 49.78 176 ASN A N 1
ATOM 1481 C CA . ASN A 1 176 ? -37.103 1.612 22.874 1.00 49.78 176 ASN A CA 1
ATOM 1482 C C . ASN A 1 176 ? -35.857 0.715 22.883 1.00 49.78 176 ASN A C 1
ATOM 1484 O O . ASN A 1 176 ? -34.725 1.199 22.967 1.00 49.78 176 ASN A O 1
ATOM 1488 N N . VAL A 1 177 ? -36.039 -0.600 22.744 1.00 48.97 177 VAL A N 1
ATOM 1489 C CA . VAL A 1 177 ? -35.000 -1.421 22.118 1.00 48.97 177 VAL A CA 1
ATOM 1490 C C . VAL A 1 177 ? -34.938 -0.969 20.664 1.00 48.97 177 VAL A C 1
ATOM 1492 O O . VAL A 1 177 ? -35.666 -1.477 19.819 1.00 48.97 177 VAL A O 1
ATOM 1495 N N . PHE A 1 178 ? -34.106 0.035 20.377 1.00 40.84 178 PHE A N 1
ATOM 1496 C CA . PHE A 1 178 ? -33.698 0.334 19.010 1.00 40.84 178 PHE A CA 1
ATOM 1497 C C . PHE A 1 178 ? -33.173 -0.975 18.409 1.00 40.84 178 PHE A C 1
ATOM 1499 O O . PHE A 1 178 ? -32.143 -1.474 18.877 1.00 40.84 178 PHE A O 1
ATOM 1506 N N . PRO A 1 179 ? -33.843 -1.562 17.403 1.00 41.94 179 PRO A N 1
ATOM 1507 C CA . PRO A 1 179 ? -33.265 -2.670 16.679 1.00 41.94 179 PRO A CA 1
ATOM 1508 C C . PRO A 1 179 ? -32.096 -2.065 15.903 1.00 41.94 179 PRO A C 1
ATOM 1510 O O . PRO A 1 179 ? -32.295 -1.399 14.892 1.00 41.94 179 PRO A O 1
ATOM 1513 N N . ILE A 1 180 ? -30.859 -2.261 16.366 1.00 45.25 180 ILE A N 1
ATOM 1514 C CA . ILE A 1 180 ? -29.654 -1.943 15.578 1.00 45.25 180 ILE A CA 1
ATOM 1515 C C . ILE A 1 180 ? -29.445 -3.052 14.533 1.00 45.25 180 ILE A C 1
ATOM 1517 O O . ILE A 1 180 ? -28.382 -3.646 14.413 1.00 45.25 180 ILE A O 1
ATOM 1521 N N . TYR A 1 181 ? -30.503 -3.349 13.789 1.00 47.56 181 TYR A N 1
ATOM 1522 C CA . TYR A 1 181 ? -30.476 -4.119 12.558 1.00 47.56 181 TYR A CA 1
ATOM 1523 C C . TYR A 1 181 ? -31.467 -3.451 11.609 1.00 47.56 181 TYR A C 1
ATOM 1525 O O . TYR A 1 181 ? -32.485 -4.021 11.232 1.00 47.56 181 TYR A O 1
ATOM 1533 N N . GLU A 1 182 ? -31.189 -2.193 11.263 1.00 38.47 182 GLU A N 1
ATOM 1534 C CA . GLU A 1 182 ? -31.834 -1.573 10.113 1.00 38.47 182 GLU A CA 1
ATOM 1535 C C . GLU A 1 182 ? -31.176 -2.141 8.850 1.00 38.47 182 GLU A C 1
ATOM 1537 O O . GLU A 1 182 ? -30.111 -1.726 8.386 1.00 38.47 182 GLU A O 1
ATOM 1542 N N . GLU A 1 183 ? -31.808 -3.207 8.375 1.00 47.38 183 GLU A N 1
ATOM 1543 C CA . GLU A 1 183 ? -31.622 -3.845 7.087 1.00 47.38 183 GLU A CA 1
ATOM 1544 C C . GLU A 1 183 ? -31.976 -2.846 5.972 1.00 47.38 183 GLU A C 1
ATOM 1546 O O . GLU A 1 183 ? -33.141 -2.613 5.658 1.00 47.38 183 GLU A O 1
ATOM 1551 N N . CYS A 1 184 ? -30.964 -2.238 5.345 1.00 32.12 184 CYS A N 1
ATOM 1552 C CA . CYS A 1 184 ? -31.156 -1.451 4.125 1.00 32.12 184 CYS A CA 1
ATOM 1553 C C . CYS A 1 184 ? -31.415 -2.377 2.927 1.00 32.12 184 CYS A C 1
ATOM 1555 O O . CYS A 1 184 ? -30.532 -2.616 2.095 1.00 32.12 184 CYS A O 1
ATOM 1557 N N . SER A 1 185 ? -32.639 -2.887 2.821 1.00 45.44 185 SER A N 1
ATOM 1558 C CA . SER A 1 185 ? -33.191 -3.394 1.571 1.00 45.44 185 SER A CA 1
ATOM 1559 C C . SER A 1 185 ? -33.877 -2.249 0.820 1.00 45.44 185 SER A C 1
ATOM 1561 O O . SER A 1 185 ? -35.012 -1.895 1.129 1.00 45.44 185 SER A O 1
ATOM 1563 N N . GLU A 1 186 ? -33.233 -1.695 -0.210 1.00 32.62 186 GLU A N 1
ATOM 1564 C CA . GLU A 1 186 ? -33.938 -0.893 -1.217 1.00 32.62 186 GLU A CA 1
ATOM 1565 C C . GLU A 1 186 ? -33.645 -1.367 -2.648 1.00 32.62 186 GLU A C 1
ATOM 1567 O O . GLU A 1 186 ? -32.622 -1.076 -3.258 1.00 32.62 186 GLU A O 1
ATOM 1572 N N . LYS A 1 187 ? -34.626 -2.143 -3.121 1.00 37.78 187 LYS A N 1
ATOM 1573 C CA . LYS A 1 187 ? -35.351 -2.060 -4.398 1.00 37.78 187 LYS A CA 1
ATOM 1574 C C . LYS A 1 187 ? -34.582 -2.249 -5.712 1.00 37.78 187 LYS A C 1
ATOM 1576 O O . LYS A 1 187 ? -33.950 -1.366 -6.277 1.00 37.78 187 LYS A O 1
ATOM 1581 N N . VAL A 1 188 ? -34.841 -3.446 -6.238 1.00 34.88 188 VAL A N 1
ATOM 1582 C CA . VAL A 1 188 ? -34.805 -3.896 -7.630 1.00 34.88 188 VAL A CA 1
ATOM 1583 C C . VAL A 1 188 ? -35.341 -2.836 -8.601 1.00 34.88 188 VAL A C 1
ATOM 1585 O O . VAL A 1 188 ? -36.520 -2.491 -8.573 1.00 34.88 188 VAL A O 1
ATOM 1588 N N . GLY A 1 189 ? -34.471 -2.402 -9.513 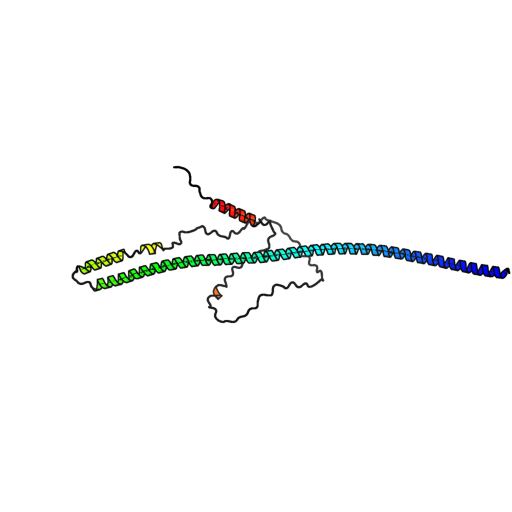1.00 30.39 189 GLY A N 1
ATOM 1589 C CA . GLY A 1 189 ? -34.835 -1.907 -10.837 1.00 30.39 189 GLY A CA 1
ATOM 1590 C C . GLY A 1 189 ? -34.634 -3.031 -11.851 1.00 30.39 189 GLY A C 1
ATOM 1591 O O . GLY A 1 189 ? -33.536 -3.554 -12.015 1.00 30.39 189 GLY A O 1
ATOM 1592 N N . THR A 1 190 ? -35.731 -3.442 -12.468 1.00 31.28 190 THR A N 1
ATOM 1593 C CA . THR A 1 190 ? -35.878 -4.509 -13.460 1.00 31.28 190 THR A CA 1
ATOM 1594 C C . THR A 1 190 ? -35.010 -4.358 -14.710 1.00 31.28 190 THR A C 1
ATOM 1596 O O . THR A 1 190 ? -35.005 -3.304 -15.336 1.00 31.28 190 THR A O 1
ATOM 1599 N N . GLY A 1 191 ? -34.461 -5.497 -15.151 1.00 29.25 191 GLY A N 1
ATOM 1600 C CA . GLY A 1 191 ? -34.369 -5.866 -16.566 1.00 29.25 191 GLY A CA 1
ATOM 1601 C C . GLY A 1 191 ? -33.059 -5.526 -17.270 1.00 29.25 191 GLY A C 1
ATOM 1602 O O . GLY A 1 191 ? -32.819 -4.379 -17.608 1.00 29.25 191 GLY A O 1
ATOM 1603 N N . TYR A 1 192 ? -32.239 -6.555 -17.500 1.00 29.36 192 TYR A N 1
ATOM 1604 C CA . TYR A 1 192 ? -31.719 -7.011 -18.803 1.00 29.36 192 TYR A CA 1
ATOM 1605 C C . TYR A 1 192 ? -30.355 -7.691 -18.600 1.00 29.36 192 TYR A C 1
ATOM 1607 O O . TYR A 1 192 ? -29.321 -7.048 -18.462 1.00 29.36 192 TYR A O 1
ATOM 1615 N N . SER A 1 193 ? -30.364 -9.023 -18.613 1.00 38.59 193 SER A N 1
ATOM 1616 C CA . SER A 1 193 ? -29.262 -9.818 -19.161 1.00 38.59 193 SER A CA 1
ATOM 1617 C C . SER A 1 193 ? -29.795 -10.406 -20.465 1.00 38.59 193 SER A C 1
ATOM 1619 O O . SER A 1 193 ? -30.964 -10.803 -20.506 1.00 38.59 193 SER A O 1
ATOM 1621 N N . PRO A 1 194 ? -28.992 -10.426 -21.535 1.00 39.28 194 PRO A N 1
ATOM 1622 C CA . PRO A 1 194 ? -28.414 -11.722 -21.863 1.00 39.28 194 PRO A CA 1
ATOM 1623 C C . PRO A 1 194 ? -26.948 -11.661 -22.311 1.00 39.28 194 PRO A C 1
ATOM 1625 O O . PRO A 1 194 ? -26.571 -10.888 -23.183 1.00 39.28 194 PRO A O 1
ATOM 1628 N N . SER A 1 195 ? -26.181 -12.582 -21.724 1.00 40.06 195 SER A N 1
ATOM 1629 C CA . SER A 1 195 ? -25.133 -13.414 -22.331 1.00 40.06 195 SER A CA 1
ATOM 1630 C C . SER A 1 195 ? -24.121 -12.772 -23.285 1.00 40.06 195 SER A C 1
ATOM 1632 O O . SER A 1 195 ? -24.476 -12.343 -24.378 1.00 40.06 195 SER A O 1
ATOM 1634 N N . LEU A 1 196 ? -22.833 -12.977 -23.003 1.00 29.11 196 LEU A N 1
ATOM 1635 C CA . LEU A 1 196 ? -21.910 -13.399 -24.056 1.00 29.11 196 LEU A CA 1
ATOM 1636 C C . LEU A 1 196 ? -20.826 -14.316 -23.490 1.00 29.11 196 LEU A C 1
ATOM 1638 O O . LEU A 1 196 ? -20.119 -13.999 -22.538 1.00 29.11 196 LEU A O 1
ATOM 1642 N N . ALA A 1 197 ? -20.819 -15.495 -24.098 1.00 27.02 197 ALA A N 1
ATOM 1643 C CA . ALA A 1 197 ? -19.916 -16.617 -23.986 1.00 27.02 197 ALA A CA 1
ATOM 1644 C C . ALA A 1 197 ? -18.471 -16.287 -23.583 1.00 27.02 197 ALA A C 1
ATOM 1646 O O . ALA A 1 197 ? -17.804 -15.427 -24.157 1.00 27.02 197 ALA A O 1
ATOM 1647 N N . TYR A 1 198 ? -17.969 -17.113 -22.667 1.00 29.67 198 TYR A N 1
ATOM 1648 C CA . TYR A 1 198 ? -16.556 -17.437 -22.554 1.00 29.67 198 TYR A CA 1
ATOM 1649 C C . TYR A 1 198 ? -15.993 -17.829 -23.927 1.00 29.67 198 TYR A C 1
ATOM 1651 O O . TYR A 1 198 ? -16.421 -18.823 -24.509 1.00 29.67 198 TYR A O 1
ATOM 1659 N N . ASN A 1 199 ? -14.980 -17.102 -24.395 1.00 31.89 199 ASN A N 1
ATOM 1660 C CA . ASN A 1 199 ? -13.963 -17.674 -25.267 1.00 31.89 199 ASN A CA 1
ATOM 1661 C C . ASN A 1 199 ? -12.760 -18.024 -24.391 1.00 31.89 199 ASN A C 1
ATOM 1663 O O . ASN A 1 199 ? -12.027 -17.150 -23.933 1.00 31.89 199 ASN A O 1
ATOM 1667 N N . GLN A 1 200 ? -12.593 -19.319 -24.127 1.00 41.16 200 GLN A N 1
ATOM 1668 C CA . GLN A 1 200 ? -11.313 -19.872 -23.709 1.00 41.16 200 GLN A CA 1
ATOM 1669 C C . GLN A 1 200 ? -10.420 -19.963 -24.947 1.00 41.16 200 GLN A C 1
ATOM 1671 O O . GLN A 1 200 ? -10.687 -20.759 -25.843 1.00 41.16 200 GLN A O 1
ATOM 1676 N N . GLN A 1 201 ? -9.327 -19.205 -24.960 1.00 33.78 201 GLN A N 1
ATOM 1677 C CA . GLN A 1 201 ? -8.137 -19.582 -25.716 1.00 33.78 201 GLN A CA 1
ATOM 1678 C C . GLN A 1 201 ? -6.926 -19.527 -24.770 1.00 33.78 201 GLN A C 1
ATOM 1680 O O . GLN A 1 201 ? -6.800 -18.562 -24.011 1.00 33.78 201 GLN A O 1
ATOM 1685 N N . PRO A 1 202 ? -6.052 -20.548 -24.772 1.00 36.09 202 PRO A N 1
ATOM 1686 C CA . PRO A 1 202 ? -4.964 -20.658 -23.813 1.00 36.09 202 PRO A CA 1
ATOM 1687 C C . PRO A 1 202 ? -3.720 -19.926 -24.328 1.00 36.09 202 PRO A C 1
ATOM 1689 O O . PRO A 1 202 ? -3.110 -20.349 -25.310 1.00 36.09 202 PRO A O 1
ATOM 1692 N N . CYS A 1 203 ? -3.296 -18.867 -23.637 1.00 26.61 203 CYS A N 1
ATOM 1693 C CA . CYS A 1 203 ? -1.937 -18.351 -23.785 1.00 26.61 203 CYS A CA 1
ATOM 1694 C C . CYS A 1 203 ? -1.034 -19.068 -22.780 1.00 26.61 203 CYS A C 1
ATOM 1696 O O . CYS A 1 203 ? -1.078 -18.810 -21.578 1.00 26.61 203 CYS A O 1
ATOM 1698 N N . ARG A 1 204 ? -0.266 -20.020 -23.315 1.00 39.97 204 ARG A N 1
ATOM 1699 C CA . ARG A 1 204 ? 0.900 -20.627 -22.676 1.00 39.97 204 ARG A CA 1
ATOM 1700 C C . ARG A 1 204 ? 1.962 -19.567 -22.369 1.00 39.97 204 ARG A C 1
ATOM 1702 O O . ARG A 1 204 ? 2.161 -18.646 -23.155 1.00 39.97 204 ARG A O 1
ATOM 1709 N N . ASP A 1 205 ? 2.659 -19.840 -21.270 1.00 33.62 205 ASP A N 1
ATOM 1710 C CA . ASP A 1 205 ? 3.988 -19.370 -20.873 1.00 33.62 205 ASP A CA 1
ATOM 1711 C C . ASP A 1 205 ? 4.095 -17.907 -20.397 1.00 33.62 205 ASP A C 1
ATOM 1713 O O . ASP A 1 205 ? 4.220 -16.997 -21.206 1.00 33.62 205 ASP A O 1
ATOM 1717 N N . TYR A 1 206 ? 4.132 -17.688 -19.070 1.00 32.84 206 TYR A N 1
ATOM 1718 C CA . TYR A 1 206 ? 5.322 -17.156 -18.371 1.00 32.84 206 TYR A CA 1
ATOM 1719 C C . TYR A 1 206 ? 5.129 -16.997 -16.841 1.00 32.84 206 TYR A C 1
ATOM 1721 O O . TYR A 1 206 ? 4.250 -16.284 -16.370 1.00 32.84 206 TYR A O 1
ATOM 1729 N N . VAL A 1 207 ? 6.056 -17.642 -16.122 1.00 32.03 207 VAL A N 1
ATOM 1730 C CA . VAL A 1 207 ? 6.634 -17.398 -14.782 1.00 32.03 207 VAL A CA 1
ATOM 1731 C C . VAL A 1 207 ? 5.720 -17.414 -13.549 1.00 32.03 207 VAL A C 1
ATOM 1733 O O . VAL A 1 207 ? 5.072 -16.454 -13.145 1.00 32.03 207 VAL A O 1
ATOM 1736 N N . GLU A 1 208 ? 5.840 -18.560 -12.892 1.00 37.00 208 GLU A N 1
ATOM 1737 C CA . GLU A 1 208 ? 5.488 -18.943 -11.533 1.00 37.00 208 GLU A CA 1
ATOM 1738 C C . GLU A 1 208 ? 6.042 -17.960 -10.478 1.00 37.00 208 GLU A C 1
ATOM 1740 O O . GLU A 1 208 ? 7.156 -18.090 -9.977 1.00 37.00 208 GLU A O 1
ATOM 1745 N N . GLY A 1 209 ? 5.247 -16.943 -10.140 1.00 29.94 209 GLY A N 1
ATOM 1746 C CA . GLY A 1 209 ? 5.437 -16.087 -8.970 1.00 29.94 209 GLY A CA 1
ATOM 1747 C C . GLY A 1 209 ? 4.512 -16.535 -7.843 1.00 29.94 209 GLY A C 1
ATOM 1748 O O . GLY A 1 209 ? 3.364 -16.108 -7.768 1.00 29.94 209 GLY A O 1
ATOM 1749 N N . SER A 1 210 ? 5.008 -17.435 -6.997 1.00 34.56 210 SER A N 1
ATOM 1750 C CA . SER A 1 210 ? 4.319 -17.996 -5.832 1.00 34.56 210 SER A CA 1
ATOM 1751 C C . SER A 1 210 ? 3.737 -16.906 -4.918 1.00 34.56 210 SER A C 1
ATOM 1753 O O . SER A 1 210 ? 4.475 -16.199 -4.235 1.00 34.56 210 SER A O 1
ATOM 1755 N N . PHE A 1 211 ? 2.408 -16.796 -4.859 1.00 32.03 211 PHE A N 1
ATOM 1756 C CA . PHE A 1 211 ? 1.710 -16.070 -3.797 1.00 32.03 211 PHE A CA 1
ATOM 1757 C C . PHE A 1 211 ? 1.306 -17.080 -2.717 1.00 32.03 211 PHE A C 1
ATOM 1759 O O . PHE A 1 211 ? 0.182 -17.576 -2.678 1.00 32.03 211 PHE A O 1
ATOM 1766 N N . LYS A 1 212 ? 2.261 -17.430 -1.851 1.00 43.84 212 LYS A N 1
ATOM 1767 C CA . LYS A 1 212 ? 1.997 -18.137 -0.592 1.00 43.84 212 LYS A CA 1
ATOM 1768 C C . LYS A 1 212 ? 2.542 -17.313 0.563 1.00 43.84 212 LYS A C 1
ATOM 1770 O O . LYS A 1 212 ? 3.690 -17.471 0.960 1.00 43.84 212 LYS A O 1
ATOM 1775 N N . GLN A 1 213 ? 1.699 -16.450 1.119 1.00 37.12 213 GLN A N 1
ATOM 1776 C CA . GLN A 1 213 ? 1.919 -15.917 2.459 1.00 37.12 213 GLN A CA 1
ATOM 1777 C C . GLN A 1 213 ? 0.577 -15.681 3.148 1.00 37.12 213 GLN A C 1
ATOM 1779 O O . GLN A 1 213 ? 0.118 -14.556 3.281 1.00 37.12 213 GLN A O 1
ATOM 1784 N N . PHE A 1 214 ? -0.060 -16.773 3.563 1.00 30.78 214 PHE A N 1
ATOM 1785 C CA . PHE A 1 214 ? -1.078 -16.777 4.616 1.00 30.78 214 PHE A CA 1
ATOM 1786 C C . PHE A 1 214 ? -1.079 -18.157 5.286 1.00 30.78 214 PHE A C 1
ATOM 1788 O O . PHE A 1 214 ? -2.070 -18.872 5.297 1.00 30.78 214 PHE A O 1
ATOM 1795 N N . GLU A 1 215 ? 0.083 -18.581 5.782 1.00 34.53 215 GLU A N 1
ATOM 1796 C CA . GLU A 1 215 ? 0.207 -19.875 6.461 1.00 34.53 215 GLU A CA 1
ATOM 1797 C C . GLU A 1 215 ? 1.332 -19.845 7.502 1.00 34.53 215 GLU A C 1
ATOM 1799 O O . GLU A 1 215 ? 2.232 -20.668 7.500 1.00 34.53 215 GLU A O 1
ATOM 1804 N N . LEU A 1 216 ? 1.310 -18.846 8.388 1.00 36.62 216 LEU A N 1
ATOM 1805 C CA . LEU A 1 216 ? 2.136 -18.829 9.598 1.00 36.62 216 LEU A CA 1
ATOM 1806 C C . LEU A 1 216 ? 1.367 -18.131 10.720 1.00 36.62 216 LEU A C 1
ATOM 1808 O O . LEU A 1 216 ? 1.489 -16.924 10.887 1.00 36.62 216 LEU A O 1
ATOM 1812 N N . LEU A 1 217 ? 0.534 -18.901 11.429 1.00 34.91 217 LEU A N 1
ATOM 1813 C CA . LEU A 1 217 ? 0.142 -18.717 12.840 1.00 34.91 217 LEU A CA 1
ATOM 1814 C C . LEU A 1 217 ? -0.788 -19.872 13.263 1.00 34.91 217 LEU A C 1
ATOM 1816 O O . LEU A 1 217 ? -1.948 -19.684 13.614 1.00 34.91 217 LEU A O 1
ATOM 1820 N N . LYS A 1 218 ? -0.279 -21.104 13.196 1.00 42.69 218 LYS A N 1
ATOM 1821 C CA . LYS A 1 218 ? -0.844 -22.254 13.912 1.00 42.69 218 LYS A CA 1
ATOM 1822 C C . LYS A 1 218 ? 0.285 -23.211 14.256 1.00 42.69 218 LYS A C 1
ATOM 1824 O O . LYS A 1 218 ? 0.509 -24.174 13.544 1.00 42.69 218 LYS A O 1
ATOM 1829 N N . GLU A 1 219 ? 0.981 -22.933 15.350 1.00 32.12 219 GLU A N 1
ATOM 1830 C CA . GLU A 1 219 ? 1.580 -23.992 16.159 1.00 32.12 219 GLU A CA 1
ATOM 1831 C C . GLU A 1 219 ? 1.942 -23.453 17.541 1.00 32.12 219 GLU A C 1
ATOM 1833 O O . GLU A 1 219 ? 2.716 -22.514 17.698 1.00 32.12 219 GLU A O 1
ATOM 1838 N N . GLY A 1 220 ? 1.303 -24.040 18.544 1.00 28.27 220 GLY A N 1
ATOM 1839 C CA . GLY A 1 220 ? 1.444 -23.721 19.955 1.00 28.27 220 GLY A CA 1
ATOM 1840 C C . GLY A 1 220 ? 0.719 -24.792 20.754 1.00 28.27 220 GLY A C 1
ATOM 1841 O O . GLY A 1 220 ? -0.328 -24.538 21.340 1.00 28.27 220 GLY A O 1
ATOM 1842 N N . ASN A 1 221 ? 1.239 -26.019 20.692 1.00 34.59 221 ASN A N 1
ATOM 1843 C CA . ASN A 1 221 ? 0.808 -27.124 21.539 1.00 34.59 221 ASN A CA 1
ATOM 1844 C C . ASN A 1 221 ? 1.297 -26.879 22.972 1.00 34.59 221 ASN A C 1
ATOM 1846 O O . ASN A 1 221 ? 2.499 -26.782 23.207 1.00 34.59 221 ASN A O 1
ATOM 1850 N N . SER A 1 222 ? 0.377 -26.862 23.935 1.00 30.95 222 SER A N 1
ATOM 1851 C CA . SER A 1 222 ? 0.679 -27.222 25.319 1.00 30.95 222 SER A CA 1
ATOM 1852 C C . SER A 1 222 ? -0.469 -28.064 25.860 1.00 30.95 222 SER A C 1
ATOM 1854 O O . SER A 1 222 ? -1.595 -27.603 26.038 1.00 30.95 222 SER A O 1
ATOM 1856 N N . THR A 1 223 ? -0.173 -29.344 26.050 1.00 45.81 223 THR A N 1
ATOM 1857 C CA . THR A 1 223 ? -0.963 -30.304 26.813 1.00 45.81 223 THR A CA 1
ATOM 1858 C C . THR A 1 223 ? -1.140 -29.813 28.241 1.00 45.81 223 THR A C 1
ATOM 1860 O O . THR A 1 223 ? -0.153 -29.701 28.957 1.00 45.81 223 THR A O 1
ATOM 1863 N N . ASN A 1 224 ? -2.386 -29.618 28.674 1.00 39.72 224 ASN A N 1
ATOM 1864 C CA . ASN A 1 224 ? -2.796 -29.854 30.055 1.00 39.72 224 ASN A CA 1
ATOM 1865 C C . ASN A 1 224 ? -4.274 -30.255 30.081 1.00 39.72 224 ASN A C 1
ATOM 1867 O O . ASN A 1 224 ? -5.166 -29.504 29.688 1.00 39.72 224 ASN A O 1
ATOM 1871 N N . HIS A 1 225 ? -4.511 -31.489 30.520 1.00 49.38 225 HIS A N 1
ATOM 1872 C CA . HIS A 1 225 ? -5.827 -32.023 30.823 1.00 49.38 225 HIS A CA 1
ATOM 1873 C C . HIS A 1 225 ? -6.457 -31.231 31.970 1.00 49.38 225 HIS A C 1
ATOM 1875 O O . HIS A 1 225 ? -5.894 -31.217 33.059 1.00 49.38 225 HIS A O 1
ATOM 1881 N N . ASN A 1 226 ? -7.615 -30.615 31.712 1.00 54.53 226 ASN A N 1
ATOM 1882 C CA . ASN A 1 226 ? -8.828 -30.609 32.547 1.00 54.53 226 ASN A CA 1
ATOM 1883 C C . ASN A 1 226 ? -9.734 -29.455 32.073 1.00 54.53 226 ASN A C 1
ATOM 1885 O O . ASN A 1 226 ? -9.623 -28.332 32.559 1.00 54.53 226 ASN A O 1
ATOM 1889 N N . ILE A 1 227 ? -10.597 -29.708 31.081 1.00 40.56 227 ILE A N 1
ATOM 1890 C CA . ILE A 1 227 ? -11.603 -28.734 30.632 1.00 40.56 227 ILE A CA 1
ATOM 1891 C C . ILE A 1 227 ? -12.990 -29.348 30.817 1.00 40.56 227 ILE A C 1
ATOM 1893 O O . ILE A 1 227 ? -13.305 -30.417 30.299 1.00 40.56 227 ILE A O 1
ATOM 1897 N N . ASN A 1 228 ? -13.789 -28.640 31.607 1.00 45.34 228 ASN A N 1
ATOM 1898 C CA . ASN A 1 228 ? -15.134 -28.966 32.058 1.00 45.34 228 ASN A CA 1
ATOM 1899 C C . ASN A 1 228 ? -16.108 -29.148 30.860 1.00 45.34 228 ASN A C 1
ATOM 1901 O O . ASN A 1 228 ? -16.170 -28.262 30.002 1.00 45.34 228 ASN A O 1
ATOM 1905 N N . PRO A 1 229 ? -16.900 -30.240 30.784 1.00 55.72 229 PRO A N 1
ATOM 1906 C CA . PRO A 1 229 ? -17.754 -30.578 29.631 1.00 55.72 229 PRO A CA 1
ATOM 1907 C C . PRO A 1 229 ? -18.875 -29.572 29.300 1.00 55.72 229 PRO A C 1
ATOM 1909 O O . PRO A 1 229 ? -19.567 -29.729 28.296 1.00 55.72 229 PRO A O 1
ATOM 1912 N N . HIS A 1 230 ? -19.068 -28.523 30.102 1.00 46.94 230 HIS A N 1
ATOM 1913 C CA . HIS A 1 230 ? -20.053 -27.473 29.831 1.00 46.94 230 HIS A CA 1
ATOM 1914 C C . HIS A 1 230 ? -19.552 -26.341 28.916 1.00 46.94 230 HIS A C 1
ATOM 1916 O O . HIS A 1 230 ? -20.380 -25.607 28.379 1.00 46.94 230 HIS A O 1
ATOM 1922 N N . ILE A 1 231 ? -18.240 -26.222 28.674 1.00 47.44 231 ILE A N 1
ATOM 1923 C CA . ILE A 1 231 ? -17.665 -25.157 27.825 1.00 47.44 231 ILE A CA 1
ATOM 1924 C C . ILE A 1 231 ? -17.753 -25.514 26.328 1.00 47.44 231 ILE A C 1
ATOM 1926 O O . ILE A 1 231 ? -17.958 -24.644 25.486 1.00 47.44 231 ILE A O 1
ATOM 1930 N N . THR A 1 232 ? -17.715 -26.801 25.974 1.00 44.03 232 THR A N 1
ATOM 1931 C CA . THR A 1 232 ? -17.804 -27.276 24.579 1.00 44.03 232 THR A CA 1
ATOM 1932 C C . THR A 1 232 ? -19.212 -27.239 23.983 1.00 44.03 232 THR A C 1
ATOM 1934 O O . THR A 1 232 ? -19.359 -27.364 22.771 1.00 44.03 232 THR A O 1
ATOM 1937 N N . ARG A 1 233 ? -20.257 -27.011 24.788 1.00 47.81 233 ARG A N 1
ATOM 1938 C CA . ARG A 1 233 ? -21.645 -26.940 24.295 1.00 47.81 233 ARG A CA 1
ATOM 1939 C C . ARG A 1 233 ? -22.050 -25.545 23.794 1.00 47.81 233 ARG A C 1
ATOM 1941 O O . ARG A 1 233 ? -23.040 -25.427 23.083 1.00 47.81 233 ARG A O 1
ATOM 1948 N N . GLY A 1 234 ? -21.293 -24.497 24.130 1.00 40.00 234 GLY A N 1
ATOM 1949 C CA . GLY A 1 234 ? -21.590 -23.113 23.726 1.00 40.00 234 GLY A CA 1
ATOM 1950 C C . GLY A 1 234 ? -21.059 -22.705 22.346 1.00 40.00 234 GLY A C 1
ATOM 1951 O O . GLY A 1 234 ? -21.432 -21.653 21.842 1.00 40.00 234 GLY A O 1
ATOM 1952 N N . MET A 1 235 ? -20.203 -23.518 21.717 1.00 43.06 235 MET A N 1
ATOM 1953 C CA . MET A 1 235 ? -19.527 -23.173 20.452 1.00 43.06 235 MET A CA 1
ATOM 1954 C C . MET A 1 235 ? -20.202 -23.737 19.193 1.00 43.06 235 MET A C 1
ATOM 1956 O O . MET A 1 235 ? -19.687 -23.559 18.094 1.00 43.06 235 MET A O 1
ATOM 1960 N N . GLN A 1 236 ? -21.349 -24.407 19.324 1.00 47.69 236 GLN A N 1
ATOM 1961 C CA . GLN A 1 236 ? -22.004 -25.121 18.219 1.00 47.69 236 GLN A CA 1
ATOM 1962 C C . GLN A 1 236 ? -23.250 -24.403 17.674 1.00 47.69 236 GLN A C 1
ATOM 1964 O O . GLN A 1 236 ? -24.110 -25.018 17.052 1.00 47.69 236 GLN A O 1
ATOM 1969 N N . GLY A 1 237 ? -23.342 -23.092 17.908 1.00 41.47 237 GLY A N 1
ATOM 1970 C CA . GLY A 1 237 ? -24.338 -22.198 17.322 1.00 41.47 237 GLY A CA 1
ATOM 1971 C C . GLY A 1 237 ? -23.656 -21.132 16.472 1.00 41.47 237 GLY A C 1
ATOM 1972 O O . GLY A 1 237 ? -23.637 -19.962 16.839 1.00 41.47 237 GLY A O 1
ATOM 1973 N N . CYS A 1 238 ? -23.037 -21.527 15.359 1.00 44.28 238 CYS A N 1
ATOM 1974 C CA . CYS A 1 238 ? -22.567 -20.568 14.367 1.00 44.28 238 CYS A CA 1
ATOM 1975 C C . CYS A 1 238 ? -23.791 -19.933 13.695 1.00 44.28 238 CYS A C 1
ATOM 1977 O O . CYS A 1 238 ? -24.487 -20.599 12.933 1.00 44.28 238 CYS A O 1
ATOM 1979 N N . ILE A 1 239 ? -24.043 -18.648 13.944 1.00 49.03 239 ILE A N 1
ATOM 1980 C CA . ILE A 1 239 ? -24.809 -17.843 12.992 1.00 49.03 239 ILE A CA 1
ATOM 1981 C C . ILE A 1 239 ? -23.899 -17.700 11.771 1.00 49.03 239 ILE A C 1
ATOM 1983 O O . ILE A 1 239 ? -22.856 -17.046 11.830 1.00 49.03 239 ILE A O 1
ATOM 1987 N N . GLU A 1 240 ? -24.237 -18.405 10.696 1.00 35.62 240 GLU A N 1
ATOM 1988 C CA . GLU A 1 240 ? -23.535 -18.321 9.422 1.00 35.62 240 GLU A CA 1
ATOM 1989 C C . GLU A 1 240 ? -23.718 -16.907 8.853 1.00 35.62 240 GLU A C 1
ATOM 1991 O O . GLU A 1 240 ? -24.788 -16.538 8.371 1.00 35.62 240 GLU A O 1
ATOM 1996 N N . TRP A 1 241 ? -22.674 -16.081 8.940 1.00 33.25 241 TRP A N 1
ATOM 1997 C CA . TRP A 1 241 ? -22.663 -14.775 8.290 1.00 33.25 241 TRP A CA 1
ATOM 1998 C C . TRP A 1 241 ? -22.500 -14.976 6.782 1.00 33.25 241 TRP A C 1
ATOM 2000 O O . TRP A 1 241 ? -21.490 -15.516 6.323 1.00 33.25 241 TRP A O 1
ATOM 2010 N N . GLN A 1 242 ? -23.491 -14.540 6.000 1.00 37.56 242 GLN A N 1
ATOM 2011 C CA . GLN A 1 242 ? -23.415 -14.583 4.542 1.00 37.56 242 GLN A CA 1
ATOM 2012 C C . GLN A 1 242 ? -22.180 -13.820 4.049 1.00 37.56 242 GLN A C 1
ATOM 2014 O O . GLN A 1 242 ? -21.939 -12.670 4.414 1.00 37.56 242 GLN A O 1
ATOM 2019 N N . LYS A 1 243 ? -21.395 -14.472 3.185 1.00 42.09 243 LYS A N 1
ATOM 2020 C CA . LYS A 1 243 ? -20.236 -13.884 2.506 1.00 42.09 243 LYS A CA 1
ATOM 2021 C C . LYS A 1 243 ? -20.686 -12.656 1.704 1.00 42.09 243 LYS A C 1
ATOM 2023 O O . LYS A 1 243 ? -21.344 -12.796 0.676 1.00 42.09 243 LYS A O 1
ATOM 2028 N N . CYS A 1 244 ? -20.331 -11.458 2.165 1.00 32.16 244 CYS A N 1
ATOM 2029 C CA . CYS A 1 244 ? -20.623 -10.213 1.461 1.00 32.16 244 CYS A CA 1
ATOM 2030 C C . CYS A 1 244 ? -19.946 -10.196 0.080 1.00 32.16 244 CYS A C 1
ATOM 2032 O O . CYS A 1 244 ? -18.723 -10.270 -0.031 1.00 32.16 244 CYS A O 1
ATOM 2034 N N . ILE A 1 245 ? -20.751 -10.062 -0.974 1.00 39.22 245 ILE A N 1
ATOM 2035 C CA . ILE A 1 245 ? -20.287 -9.774 -2.336 1.00 39.22 245 ILE A CA 1
ATOM 2036 C C . ILE A 1 245 ? -19.689 -8.349 -2.348 1.00 39.22 245 ILE A C 1
ATOM 2038 O O . ILE A 1 245 ? -20.305 -7.446 -1.772 1.00 39.22 245 ILE A O 1
ATOM 2042 N N . PRO A 1 246 ? -18.531 -8.095 -2.994 1.00 35.41 246 PRO A N 1
ATOM 2043 C CA . PRO A 1 246 ? -17.931 -6.762 -3.024 1.00 35.41 246 PRO A CA 1
ATOM 2044 C C . PRO A 1 246 ? -18.840 -5.783 -3.779 1.00 35.41 246 PRO A C 1
ATOM 2046 O O . PRO A 1 246 ? -19.081 -5.949 -4.975 1.00 35.41 246 PRO A O 1
ATOM 2049 N N . LYS A 1 247 ? -19.352 -4.753 -3.097 1.00 39.53 247 LYS A N 1
ATOM 2050 C CA . LYS A 1 247 ? -20.104 -3.668 -3.743 1.00 39.53 247 LYS A CA 1
ATOM 2051 C C . LYS A 1 247 ? -19.134 -2.628 -4.305 1.00 39.53 247 LYS A C 1
ATOM 2053 O O . LYS A 1 247 ? -18.240 -2.150 -3.610 1.00 39.53 247 LYS A O 1
ATOM 2058 N N . THR A 1 248 ? -19.346 -2.266 -5.566 1.00 35.34 248 THR A N 1
ATOM 2059 C CA . THR A 1 248 ? -18.708 -1.139 -6.255 1.00 35.34 248 THR A CA 1
ATOM 2060 C C . THR A 1 248 ? -18.837 0.148 -5.446 1.00 35.34 248 THR A C 1
ATOM 2062 O O . THR A 1 248 ? -19.919 0.496 -4.973 1.00 35.34 248 THR A O 1
ATOM 2065 N N . ILE A 1 249 ? -17.707 0.840 -5.310 1.00 41.09 249 ILE A N 1
ATOM 2066 C CA . ILE A 1 249 ? -17.479 2.025 -4.482 1.00 41.09 249 ILE A CA 1
ATOM 2067 C C . ILE A 1 249 ? -18.407 3.160 -4.941 1.00 41.09 249 ILE A C 1
ATOM 2069 O O . ILE A 1 249 ? -18.071 3.937 -5.833 1.00 41.09 249 ILE A O 1
ATOM 2073 N N . SER A 1 250 ? -19.588 3.265 -4.336 1.00 41.72 250 SER A N 1
ATOM 2074 C CA . SER A 1 250 ? -20.351 4.511 -4.349 1.00 41.72 250 SER A CA 1
ATOM 2075 C C . SER A 1 250 ? -19.827 5.390 -3.223 1.00 41.72 250 SER A C 1
ATOM 2077 O O . SER A 1 250 ? -19.616 4.911 -2.111 1.00 41.72 250 SER A O 1
ATOM 2079 N N . LYS A 1 251 ? -19.548 6.650 -3.574 1.00 50.78 251 LYS A N 1
ATOM 2080 C CA . LYS A 1 251 ? -18.913 7.710 -2.776 1.00 50.78 251 LYS A CA 1
ATOM 2081 C C . LYS A 1 251 ? -19.146 7.523 -1.272 1.00 50.78 251 LYS A C 1
ATOM 2083 O O . LYS A 1 251 ? -20.236 7.778 -0.768 1.00 50.78 251 LYS A O 1
ATOM 2088 N N . VAL A 1 252 ? -18.104 7.059 -0.582 1.00 48.09 252 VAL A N 1
ATOM 2089 C CA . VAL A 1 252 ? -18.078 6.942 0.876 1.00 48.09 252 VAL A CA 1
ATOM 2090 C C . VAL A 1 252 ? -18.226 8.351 1.436 1.00 48.09 252 VAL A C 1
ATOM 2092 O O . VAL A 1 252 ? -17.330 9.173 1.264 1.00 48.09 252 VAL A O 1
ATOM 2095 N N . ILE A 1 253 ? -19.367 8.635 2.062 1.00 56.59 253 ILE A N 1
ATOM 2096 C CA . ILE A 1 253 ? -19.549 9.831 2.888 1.00 56.59 253 ILE A CA 1
ATOM 2097 C C . ILE A 1 253 ? -18.449 9.776 3.958 1.00 56.59 253 ILE A C 1
ATOM 2099 O O . ILE A 1 253 ? -18.420 8.797 4.716 1.00 56.59 253 ILE A O 1
ATOM 2103 N N . PRO A 1 254 ? -17.513 10.744 3.998 1.00 61.25 254 PRO A N 1
ATOM 2104 C CA . PRO A 1 254 ? -16.407 10.726 4.945 1.00 61.25 254 PRO A CA 1
ATOM 2105 C C . PRO A 1 254 ? -16.923 10.555 6.376 1.00 61.25 254 PRO A C 1
ATOM 2107 O O . PRO A 1 254 ? -17.955 11.122 6.744 1.00 61.25 254 PRO A O 1
ATOM 2110 N N . LEU A 1 255 ? -16.203 9.784 7.199 1.00 54.81 255 LEU A N 1
ATOM 2111 C CA . LEU A 1 255 ? -16.541 9.555 8.612 1.00 54.81 255 LEU A CA 1
ATOM 2112 C C . LEU A 1 255 ? -16.797 10.884 9.350 1.00 54.81 255 LEU A C 1
ATOM 2114 O O . LEU A 1 255 ? -17.660 10.965 10.217 1.00 54.81 255 LEU A O 1
ATOM 2118 N N . GLU A 1 256 ? -16.107 11.944 8.931 1.00 58.03 256 GLU A N 1
ATOM 2119 C CA . GLU A 1 256 ? -16.267 13.316 9.411 1.00 58.03 256 GLU A CA 1
ATOM 2120 C C . GLU A 1 256 ? -17.683 13.869 9.212 1.00 58.03 256 GLU A C 1
ATOM 2122 O O . GLU A 1 256 ? -18.211 14.505 10.122 1.00 58.03 256 GLU A O 1
ATOM 2127 N N . GLU A 1 257 ? -18.343 13.599 8.083 1.00 61.34 257 GLU A N 1
ATOM 2128 C CA . GLU A 1 257 ? -19.731 14.020 7.855 1.00 61.34 257 GLU A CA 1
ATOM 2129 C C . GLU A 1 257 ? -20.719 13.198 8.692 1.00 61.34 257 GLU A C 1
ATOM 2131 O O . GLU A 1 257 ? -21.677 13.759 9.228 1.00 61.34 257 GLU A O 1
ATOM 2136 N N . ARG A 1 258 ? -20.456 11.897 8.906 1.00 68.75 258 ARG A N 1
ATOM 2137 C CA . ARG A 1 258 ? -21.267 11.053 9.810 1.00 68.75 258 ARG A CA 1
ATOM 2138 C C . ARG A 1 258 ? -21.153 11.521 11.261 1.00 68.75 258 ARG A C 1
ATOM 2140 O O . ARG A 1 258 ? -22.175 11.713 11.916 1.00 68.75 258 ARG A O 1
ATOM 2147 N N . VAL A 1 259 ? -19.934 11.783 11.731 1.00 72.81 259 VAL A N 1
ATOM 2148 C CA . VAL A 1 259 ? -19.668 12.305 13.080 1.00 72.81 259 VAL A CA 1
ATOM 2149 C C . VAL A 1 259 ? -20.249 13.710 13.242 1.00 72.81 259 VAL A C 1
ATOM 2151 O O . VAL A 1 259 ? -20.820 14.022 14.284 1.00 72.81 259 VAL A O 1
ATOM 2154 N N . LYS A 1 260 ? -20.178 14.564 12.213 1.00 66.69 260 LYS A N 1
ATOM 2155 C CA . LYS A 1 260 ? -20.776 15.908 12.239 1.00 66.69 260 LYS A CA 1
ATOM 2156 C C . LYS A 1 260 ? -22.303 15.851 12.314 1.00 66.69 260 LYS A C 1
ATOM 2158 O O . LYS A 1 260 ? -22.883 16.595 13.105 1.00 66.69 260 LYS A O 1
ATOM 2163 N N . ASN A 1 261 ? -22.941 14.934 11.585 1.00 68.62 261 ASN A N 1
ATOM 2164 C CA . ASN A 1 261 ? -24.382 14.706 11.687 1.00 68.62 261 ASN A CA 1
ATOM 2165 C C . ASN A 1 261 ? -24.772 14.188 13.076 1.00 68.62 261 ASN A C 1
ATOM 2167 O O . ASN A 1 261 ? -25.642 14.782 13.713 1.00 68.62 261 ASN A O 1
ATOM 2171 N N . GLN A 1 262 ? -24.079 13.173 13.599 1.00 75.44 262 GLN A N 1
ATOM 2172 C CA . GLN A 1 262 ? -24.325 12.645 14.948 1.00 75.44 262 GLN A CA 1
ATOM 2173 C C . GLN A 1 262 ? -24.119 13.716 16.031 1.00 75.44 262 GLN A C 1
ATOM 2175 O O . GLN A 1 262 ? -24.942 13.868 16.932 1.00 75.44 262 GLN A O 1
ATOM 2180 N N . LYS A 1 263 ? -23.075 14.545 15.909 1.00 74.94 263 LYS A N 1
ATOM 2181 C CA . LYS A 1 263 ? -22.816 15.668 16.820 1.00 74.94 263 LYS A CA 1
ATOM 2182 C C . LYS A 1 263 ? -23.904 16.737 16.745 1.00 74.94 263 LYS A C 1
ATOM 2184 O O . LYS A 1 263 ? -24.297 17.266 17.782 1.00 74.94 263 LYS A O 1
ATOM 2189 N N . SER A 1 264 ? -24.397 17.056 15.546 1.00 70.31 264 SER A N 1
ATOM 2190 C CA . SER A 1 264 ? -25.485 18.026 15.384 1.00 70.31 264 SER A CA 1
ATOM 2191 C C . SER A 1 264 ? -26.782 17.524 16.026 1.00 70.31 264 SER A C 1
ATOM 2193 O O . SER A 1 264 ? -27.428 18.271 16.757 1.00 70.31 264 SER A O 1
ATOM 2195 N N . GLN A 1 265 ? -27.100 16.234 15.869 1.00 73.81 265 GLN A N 1
ATOM 2196 C CA . GLN A 1 265 ? -28.256 15.606 16.508 1.00 73.81 265 GLN A CA 1
ATOM 2197 C C . GLN A 1 265 ? -28.141 15.658 18.037 1.00 73.81 265 GLN A C 1
ATOM 2199 O O . GLN A 1 265 ? -29.075 16.096 18.706 1.00 73.81 265 GLN A O 1
ATOM 2204 N N . LEU A 1 266 ? -26.971 15.332 18.596 1.00 73.69 266 LEU A N 1
ATOM 2205 C CA . LEU A 1 266 ? -26.736 15.410 20.042 1.00 73.69 266 LEU A CA 1
ATOM 2206 C C . LEU A 1 266 ? -26.799 16.848 20.581 1.00 73.69 266 LEU A C 1
ATOM 2208 O O . LEU A 1 266 ? -27.320 17.069 21.673 1.00 73.69 266 LEU A O 1
ATOM 2212 N N . GLN A 1 267 ? -26.343 17.845 19.815 1.00 71.31 267 GLN A N 1
ATOM 2213 C CA . GLN A 1 267 ? -26.454 19.256 20.205 1.00 71.31 267 GLN A CA 1
ATOM 2214 C C . GLN A 1 267 ? -27.903 19.744 20.308 1.00 71.31 267 GLN A C 1
ATOM 2216 O O . GLN A 1 267 ? -28.178 20.618 21.125 1.00 71.31 267 GLN A O 1
ATOM 2221 N N . HIS A 1 268 ? -28.839 19.205 19.524 1.00 63.22 268 HIS A N 1
ATOM 2222 C CA . HIS A 1 268 ? -30.256 19.559 19.651 1.00 63.22 268 HIS A CA 1
ATOM 2223 C C . HIS A 1 268 ? -30.908 18.954 20.901 1.00 63.22 268 HIS A C 1
ATOM 2225 O O . HIS A 1 268 ? -31.790 19.582 21.482 1.00 63.22 268 HIS A O 1
ATOM 2231 N N . ILE A 1 269 ? -30.445 17.781 21.336 1.00 66.12 269 ILE A N 1
ATOM 2232 C CA . ILE A 1 269 ? -30.963 17.064 22.510 1.00 66.12 269 ILE A CA 1
ATOM 2233 C C . ILE A 1 269 ? -30.391 17.646 23.813 1.00 66.12 269 ILE A C 1
ATOM 2235 O O . ILE A 1 269 ? -31.092 17.724 24.818 1.00 66.12 269 ILE A O 1
ATOM 2239 N N . LEU A 1 270 ? -29.132 18.094 23.789 1.00 62.34 270 LEU A N 1
ATOM 2240 C CA . LEU A 1 270 ? -28.413 18.617 24.957 1.00 62.34 270 LEU A CA 1
ATOM 2241 C C . LEU A 1 270 ? -28.586 20.125 25.189 1.00 62.34 270 LEU A C 1
ATOM 2243 O O . LEU A 1 270 ? -28.007 20.659 26.134 1.00 62.34 270 LEU A O 1
ATOM 2247 N N . LYS A 1 271 ? -29.368 20.839 24.366 1.00 65.75 271 LYS A N 1
ATOM 2248 C CA . LYS A 1 271 ? -29.713 22.235 24.672 1.00 65.75 271 LYS A CA 1
ATOM 2249 C C . LYS A 1 271 ? -30.573 22.266 25.943 1.00 65.75 271 LYS A C 1
ATOM 2251 O O . LYS A 1 271 ? -31.666 21.696 25.927 1.00 65.75 271 LYS A O 1
ATOM 2256 N N . PRO A 1 272 ? -30.140 22.937 27.028 1.00 52.81 272 PRO A N 1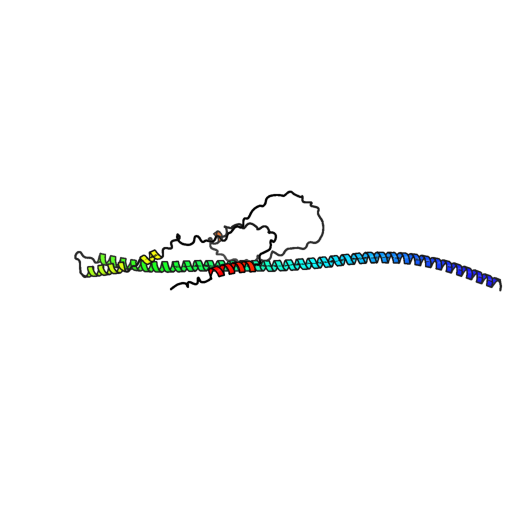
ATOM 2257 C CA . PRO A 1 272 ? -31.000 23.123 28.184 1.00 52.81 272 PRO A CA 1
ATOM 2258 C C . PRO A 1 272 ? -32.232 23.912 27.736 1.00 52.81 272 PRO A C 1
ATOM 2260 O O . PRO A 1 272 ? -32.111 24.985 27.141 1.00 52.81 272 PRO A O 1
ATOM 2263 N N . LYS A 1 273 ? -33.426 23.368 27.997 1.00 54.72 273 LYS A N 1
ATOM 2264 C CA . LYS A 1 273 ? -34.675 24.123 27.880 1.00 54.72 273 LYS A CA 1
ATOM 2265 C C . LYS A 1 273 ? -34.563 25.303 28.843 1.00 54.72 273 LYS A C 1
ATOM 2267 O O . LYS A 1 273 ? -34.673 25.116 30.051 1.00 54.72 273 LYS A O 1
ATOM 2272 N N . SER A 1 274 ? -34.310 26.500 28.321 1.00 46.91 274 SER A N 1
ATOM 2273 C CA . SER A 1 274 ? -34.415 27.739 29.083 1.00 46.91 274 SER A CA 1
ATOM 2274 C C . SER A 1 274 ? -35.884 27.943 29.449 1.00 46.91 274 SER A C 1
ATOM 2276 O O . SER A 1 274 ? -36.652 28.539 28.697 1.00 46.91 274 SER A O 1
ATOM 2278 N N . LEU A 1 275 ? -36.285 27.395 30.594 1.00 51.19 275 LEU A N 1
ATOM 2279 C CA . LEU A 1 275 ? -37.473 27.825 31.314 1.00 51.19 275 LEU A CA 1
ATOM 2280 C C . LEU A 1 275 ? -37.161 29.190 31.924 1.00 51.19 275 LEU A C 1
ATOM 2282 O O . LEU A 1 275 ? -36.715 29.289 33.059 1.00 51.19 275 LEU A O 1
ATOM 2286 N N . PHE A 1 276 ? -37.370 30.232 31.131 1.00 47.00 276 PHE A N 1
ATOM 2287 C CA . PHE A 1 276 ? -37.708 31.551 31.638 1.00 47.00 276 PHE A CA 1
ATOM 2288 C C . PHE A 1 276 ? -38.758 32.134 30.705 1.00 47.00 276 PHE A C 1
ATOM 2290 O O . PHE A 1 276 ? -38.427 32.690 29.663 1.00 47.00 276 PHE A O 1
ATOM 2297 N N . ASP A 1 277 ? -40.024 31.981 31.093 1.00 48.53 277 ASP A N 1
ATOM 2298 C CA . ASP A 1 277 ? -40.940 33.108 30.997 1.00 48.53 277 ASP A CA 1
ATOM 2299 C C . ASP A 1 277 ? -42.016 33.039 32.098 1.00 48.53 277 ASP A C 1
ATOM 2301 O O . ASP A 1 277 ? -42.652 32.002 32.292 1.00 48.53 277 ASP A O 1
ATOM 2305 N N . LYS A 1 278 ? -42.215 34.199 32.740 1.00 46.09 278 LYS A N 1
ATOM 2306 C CA . LYS A 1 278 ? -43.349 34.658 33.572 1.00 46.09 278 LYS A CA 1
ATOM 2307 C C . LYS A 1 278 ? -43.418 34.279 35.059 1.00 46.09 278 LYS A C 1
ATOM 2309 O O . LYS A 1 278 ? -43.984 33.261 35.450 1.00 46.09 278 LYS A O 1
ATOM 2314 N N . GLY A 1 279 ? -42.973 35.244 35.865 1.00 44.72 279 GLY A N 1
ATOM 2315 C CA . GLY A 1 279 ? -43.601 35.699 37.106 1.00 44.72 279 GLY A CA 1
ATOM 2316 C C . GLY A 1 279 ? -43.526 37.217 37.133 1.00 44.72 279 GLY A C 1
ATOM 2317 O O . GLY A 1 279 ? -42.379 37.709 37.063 1.00 44.72 279 GLY A O 1
#

InterPro domains:
  IPR043424 Protein BRANCHLESS TRICHOME-like [PTHR31071] (2-188)

Foldseek 3Di:
DVVVVVVVVVVVVVVVVVVVVVVVVVVVVVVVVVVVVVVVVVVVVVVVVVVVVVVVVVVVVVVVVVVVVVVVVVVVVVVVVVVVVVVVVVVVVVVVVVVVVVVVVVLVVVLVVVVVVLVVLVVVLVVLVVVLVVPDDPDDDPVNVVSVVVSVVSVVPSPCVVNVVSPDDPPDDDPPPPPPPPPPDDDDDDDDDDDDDDDDDDDDDDDDDDPDDDPPDDDDDDDDDDDDPVVVVVPPDDPDDPDDDDDDDDDDPPVVVVVVVVVVVVVVVPPPPPPDDDD

Organism: Trifolium pratense (NCBI:txid57577)

pLDDT: mean 72.62, std 25.19, range [26.61, 98.69]

Sequence (279 aa):
MLDELKDKLARERRNSEKMEFLNTKLLRELDVANKSAERFMKNYEKERRKRKLTEEMCDELEKKIGKDKANLDKLMRDSIKMYKDVEEEREMMRITDQWREDRVQMKLADAKDLLEEKYNQMVKLIAYLQTFLRSRGDEVNNNEIEDARLIKQMVESVNIRQIVELSYNFSKSDDNVFPIYEECSEKVGTGYSPSLAYNQQPCRDYVEGSFKQFELLKEGNSTNHNINPHITRGMQGCIEWQKCIPKTISKVIPLEERVKNQKSQLQHILKPKSLFDKG